Protein AF-0000000072653873 (afdb_homodimer)

Nearest PDB structures (foldseek):
  5oki-assembly2_C  TM=6.107E-01  e=1.042E-01  Saccharomyces cerevisiae S288C
  6s1c-assembly2_F  TM=5.503E-01  e=1.746E-01  Saccharomyces cerevisiae S288C
  5msm-assembly2_D  TM=5.086E-01  e=1.311E-01  Saccharomyces cerevisiae S288C
  6s1c-assembly1_B  TM=5.148E-01  e=2.196E-01  Saccharomyces cerevisiae S288C
  8twa-assembly1_B  TM=5.139E-01  e=2.609E-01  Saccharomyces cerevisiae

InterPro domains:
  IPR018607 Chromosome transmission fidelity protein 8 [PF09696] (29-113)

Sequence (234 aa):
MQIQLVKNENGITEWIMMELPGTLTINDQVNGQNFGKLLWEKKDDGKEYVKTIIGRQLLQGECVELEKPFIVINRASQRKEKPENASKGDKKSCDVVAIIRRKIYFSGRPKPIIDSFMQIQLVKNENGITEWIMMELPGTLTINDQVNGQNFGKLLWEKKDDGKEYVKTIIGRQLLQGECVELEKPFIVINRASQRKEKPENASKGDKKSCDVVAIIRRKIYFSGRPKPIIDSF

Radius of gyration: 20.24 Å; Cα contacts (8 Å, |Δi|>4): 551; chains: 2; bounding box: 44×75×55 Å

Organism: Meloidogyne incognita (NCBI:txid6306)

Foldseek 3Di:
DDAAEDADPVGAAEDEAEDDDPVDDQDPVCVPPHQWDKDWDQDPVRWIKIWIDGPQWIWIWTKDFDPDKDWDKDQVPQPQPPPPVVPDPRHGYIYRHYMYGMYTYTDDDIDGNDPPD/DDAAEDADPVGAAEDEAEDDDPVDDQDPVCVPPHQWDKDWDADPVRWIKIWIQGPQWIWIWTKDFDPDKDWDKDQVPQVQPPVPVVPDPRHGYIYRHYMYGMYTYTDDDIDGNDPPD

pLDDT: mean 79.32, std 16.66, range [34.88, 96.31]

Secondary structure (DSSP, 8-state):
-EEEEEE-TT--EEEEEEEPPTT----TTS-TTEEEEEEEEE-TTS-EEEEEEETTEEEEEEEEEEEEEEEEEEEEEEEE---SSTTS---EEEEEEEEEEEEEEE-S--EE-----/-EEEEEE-TT-PEEEEEEEPPTT----TTS-TTEEEEEEEEE-TTS-EEEEEEETTEEEEEEEEEEEEEEEEEETT-------SSTTS---EEEEEEEEEEEEEEE-S--EE-----

Solvent-accessible surface area (backbone atoms only — not comparable to full-atom values): 12571 Å² total; per-residue (Å²): 92,62,30,35,29,25,49,29,92,89,43,72,44,74,31,36,36,32,56,50,67,88,82,65,64,78,52,83,69,39,51,86,47,44,55,32,38,38,36,48,42,78,48,94,85,71,46,36,36,34,36,33,37,39,65,53,26,38,39,41,32,38,50,44,74,49,94,56,42,28,38,31,30,32,67,77,52,41,45,68,58,71,66,71,78,72,80,63,73,85,62,33,31,26,32,36,52,29,34,33,48,36,37,33,45,60,62,76,75,71,36,77,62,73,74,83,118,91,64,31,36,29,24,48,29,93,89,43,71,43,71,31,36,36,33,58,50,66,88,80,65,64,78,53,82,72,37,50,87,47,44,56,33,38,37,35,47,42,77,49,96,84,71,46,36,36,35,36,32,36,39,65,53,24,39,38,42,32,38,50,43,73,48,94,58,43,29,38,30,30,33,67,79,49,44,48,70,58,72,66,70,79,68,78,62,74,86,65,34,32,23,32,35,50,28,34,31,48,35,38,35,45,59,61,77,75,70,36,77,62,72,77,81,121

Structure (mmCIF, N/CA/C/O backbone):
data_AF-0000000072653873-model_v1
#
loop_
_entity.id
_entity.type
_entity.pdbx_description
1 polymer 'Uncharacterized protein'
#
loop_
_atom_site.group_PDB
_atom_site.id
_atom_site.type_symbol
_atom_site.label_atom_id
_atom_site.label_alt_id
_atom_site.label_comp_id
_atom_site.label_asym_id
_atom_site.label_entity_id
_atom_site.label_seq_id
_atom_site.pdbx_PDB_ins_code
_atom_site.Cartn_x
_atom_site.Cartn_y
_atom_site.Cartn_z
_atom_site.occupancy
_atom_site.B_iso_or_equiv
_atom_site.auth_seq_id
_atom_site.auth_comp_id
_atom_site.auth_asym_id
_atom_site.auth_atom_id
_atom_site.pdbx_PDB_model_num
ATOM 1 N N . MET A 1 1 ? 9.906 -15.547 -16.016 1 82.56 1 MET A N 1
ATOM 2 C CA . MET A 1 1 ? 10.383 -15.516 -14.641 1 82.56 1 MET A CA 1
ATOM 3 C C . MET A 1 1 ? 9.242 -15.805 -13.672 1 82.56 1 MET A C 1
ATOM 5 O O . MET A 1 1 ? 8.117 -15.328 -13.859 1 82.56 1 MET A O 1
ATOM 9 N N . GLN A 1 2 ? 9.555 -16.703 -12.812 1 84.56 2 GLN A N 1
ATOM 10 C CA . GLN A 1 2 ? 8.539 -17.078 -11.836 1 84.56 2 GLN A CA 1
ATOM 11 C C . GLN A 1 2 ? 8.914 -16.578 -10.438 1 84.56 2 GLN A C 1
ATOM 13 O O . GLN A 1 2 ? 10.078 -16.672 -10.031 1 84.56 2 GLN A O 1
ATOM 18 N N . ILE A 1 3 ? 7.879 -16.094 -9.703 1 85.75 3 ILE A N 1
ATOM 19 C CA . ILE A 1 3 ? 8.102 -15.531 -8.375 1 85.75 3 ILE A CA 1
ATOM 20 C C . ILE A 1 3 ? 7.012 -16 -7.422 1 85.75 3 ILE A C 1
ATOM 22 O O . ILE A 1 3 ? 5.828 -16.016 -7.777 1 85.75 3 ILE A O 1
ATOM 26 N N . GLN A 1 4 ? 7.547 -16.422 -6.309 1 87.19 4 GLN A N 1
ATOM 27 C CA . GLN A 1 4 ? 6.574 -16.781 -5.281 1 87.19 4 GLN A CA 1
ATOM 28 C C . GLN A 1 4 ? 6.098 -15.555 -4.512 1 87.19 4 GLN A C 1
ATOM 30 O O . GLN A 1 4 ? 6.902 -14.703 -4.137 1 87.19 4 GLN A O 1
ATOM 35 N N . LEU A 1 5 ? 4.816 -15.492 -4.398 1 86.69 5 LEU A N 1
ATOM 36 C CA . LEU A 1 5 ? 4.254 -14.453 -3.543 1 86.69 5 LEU A CA 1
ATOM 37 C C . LEU A 1 5 ? 4.102 -14.961 -2.111 1 86.69 5 LEU A C 1
ATOM 39 O O . LEU A 1 5 ? 3.416 -15.953 -1.868 1 86.69 5 LEU A O 1
ATOM 43 N N . VAL A 1 6 ? 4.762 -14.18 -1.241 1 83.75 6 VAL A N 1
ATOM 44 C CA . VAL A 1 6 ? 4.73 -14.609 0.152 1 83.75 6 VAL A CA 1
ATOM 45 C C . VAL A 1 6 ? 4.266 -13.461 1.04 1 83.75 6 VAL A C 1
ATOM 47 O O . VAL A 1 6 ? 4.562 -12.297 0.762 1 83.75 6 VAL A O 1
ATOM 50 N N . LYS A 1 7 ? 3.5 -13.859 1.991 1 80.94 7 LYS A N 1
ATOM 51 C CA . LYS A 1 7 ? 3.084 -12.852 2.963 1 80.94 7 LYS A CA 1
ATOM 52 C C . LYS A 1 7 ? 4.277 -12.328 3.758 1 80.94 7 LYS A C 1
ATOM 54 O O . LYS A 1 7 ? 5.156 -13.102 4.145 1 80.94 7 LYS A O 1
ATOM 59 N N . ASN A 1 8 ? 4.242 -11.039 4.027 1 76.88 8 ASN A N 1
ATOM 60 C CA . ASN A 1 8 ? 5.277 -10.484 4.891 1 76.88 8 ASN A CA 1
ATOM 61 C C . ASN A 1 8 ? 5.266 -11.125 6.273 1 76.88 8 ASN A C 1
ATOM 63 O O . ASN A 1 8 ? 4.199 -11.445 6.805 1 76.88 8 ASN A O 1
ATOM 67 N N . GLU A 1 9 ? 6.383 -11.352 6.781 1 72.81 9 GLU A N 1
ATOM 68 C CA . GLU A 1 9 ? 6.547 -12.008 8.078 1 72.81 9 GLU A CA 1
ATOM 69 C C . GLU A 1 9 ? 5.762 -11.281 9.164 1 72.81 9 GLU A C 1
ATOM 71 O O . GLU A 1 9 ? 5.289 -11.914 10.117 1 72.81 9 GLU A O 1
ATOM 76 N N . ASN A 1 10 ? 5.613 -10.016 9.039 1 73.88 10 ASN A N 1
ATOM 77 C CA . ASN A 1 10 ? 4.934 -9.211 10.047 1 73.88 10 ASN A CA 1
ATOM 78 C C . ASN A 1 10 ? 3.439 -9.094 9.758 1 73.88 10 ASN A C 1
ATOM 80 O O . ASN A 1 10 ? 2.715 -8.406 10.484 1 73.88 10 ASN A O 1
ATOM 84 N N . GLY A 1 11 ? 3.033 -9.867 8.812 1 75.88 11 GLY A N 1
ATOM 85 C CA . GLY A 1 11 ? 1.646 -9.75 8.398 1 75.88 11 GLY A CA 1
ATOM 86 C C . GLY A 1 11 ? 1.434 -8.695 7.32 1 75.88 11 GLY A C 1
ATOM 87 O O . GLY A 1 11 ? 2.396 -8.133 6.801 1 75.88 11 GLY A O 1
ATOM 88 N N . ILE A 1 12 ? 0.143 -8.586 6.93 1 74.69 12 ILE A N 1
ATOM 89 C CA . ILE A 1 12 ? -0.19 -7.617 5.898 1 74.69 12 ILE A CA 1
ATOM 90 C C . ILE A 1 12 ? -0.794 -6.367 6.539 1 74.69 12 ILE A C 1
ATOM 92 O O . ILE A 1 12 ? -1.77 -6.461 7.285 1 74.69 12 ILE A O 1
ATOM 96 N N . THR A 1 13 ? -0.052 -5.289 6.398 1 82.62 13 THR A N 1
ATOM 97 C CA . THR A 1 13 ? -0.508 -4.012 6.938 1 82.62 13 THR A CA 1
ATOM 98 C C . THR A 1 13 ? -1.334 -3.252 5.902 1 82.62 13 THR A C 1
ATOM 100 O O . THR A 1 13 ? -1.205 -3.492 4.699 1 82.62 13 THR A O 1
ATOM 103 N N . GLU A 1 14 ? -2.297 -2.555 6.445 1 87.75 14 GLU A N 1
ATOM 104 C CA . GLU A 1 14 ? -3.074 -1.689 5.562 1 87.75 14 GLU A CA 1
ATOM 105 C C . GLU A 1 14 ? -2.441 -0.305 5.449 1 87.75 14 GLU A C 1
ATOM 107 O O . GLU A 1 14 ? -2.148 0.333 6.465 1 87.75 14 GLU A O 1
ATOM 112 N N . TRP A 1 15 ? -2.178 0.084 4.277 1 91.75 15 TRP A N 1
ATOM 113 C CA . TRP A 1 15 ? -1.604 1.393 3.98 1 91.75 15 TRP A CA 1
ATOM 114 C C . TRP A 1 15 ? -2.533 2.205 3.086 1 91.75 15 TRP A C 1
ATOM 116 O O . TRP A 1 15 ? -3.562 1.702 2.629 1 91.75 15 TRP A O 1
ATOM 126 N N . ILE A 1 16 ? -2.209 3.475 3.006 1 94.81 16 ILE A N 1
ATOM 127 C CA . ILE A 1 16 ? -2.984 4.379 2.162 1 94.81 16 ILE A CA 1
ATOM 128 C C . ILE A 1 16 ? -2.115 4.883 1.01 1 94.81 16 ILE A C 1
ATOM 130 O O . ILE A 1 16 ? -0.939 5.199 1.203 1 94.81 16 ILE A O 1
ATOM 134 N N . MET A 1 17 ? -2.695 4.906 -0.172 1 96.31 17 MET A N 1
ATOM 135 C CA . MET A 1 17 ? -1.956 5.5 -1.283 1 96.31 17 MET A CA 1
ATOM 136 C C . MET A 1 17 ? -2.406 6.934 -1.534 1 96.31 17 MET A C 1
ATOM 138 O O . MET A 1 17 ? -3.57 7.273 -1.309 1 96.31 17 MET A O 1
ATOM 142 N N . MET A 1 18 ? -1.535 7.734 -2.01 1 94.44 18 MET A N 1
ATOM 143 C CA . MET A 1 18 ? -1.8 9.141 -2.32 1 94.44 18 MET A CA 1
ATOM 144 C C . MET A 1 18 ? -1.279 9.492 -3.709 1 94.44 18 MET A C 1
ATOM 146 O O . MET A 1 18 ? -0.097 9.305 -4 1 94.44 18 MET A O 1
ATOM 150 N N . GLU A 1 19 ? -2.158 10.008 -4.496 1 91.44 19 GLU A N 1
ATOM 151 C CA . GLU A 1 19 ? -1.783 10.453 -5.832 1 91.44 19 GLU A CA 1
ATOM 152 C C . GLU A 1 19 ? -0.988 11.75 -5.781 1 91.44 19 GLU A C 1
ATOM 154 O O . GLU A 1 19 ? -1.366 12.688 -5.07 1 91.44 19 GLU A O 1
ATOM 159 N N . LEU A 1 20 ? 0.085 11.797 -6.469 1 84.12 20 LEU A N 1
ATOM 160 C CA . LEU A 1 20 ? 0.867 13.023 -6.57 1 84.12 20 LEU A CA 1
ATOM 161 C C . LEU A 1 20 ? 0.615 13.719 -7.906 1 84.12 20 LEU A C 1
ATOM 163 O O . LEU A 1 20 ? 0.823 13.125 -8.969 1 84.12 20 LEU A O 1
ATOM 167 N N . PRO A 1 21 ? 0.183 14.906 -7.75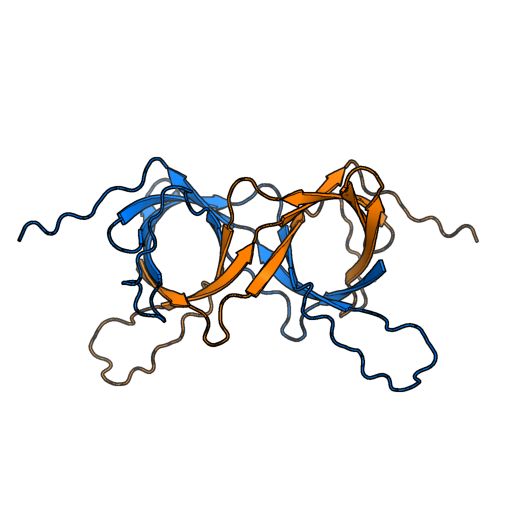4 1 82.56 21 PRO A N 1
ATOM 168 C CA . PRO A 1 21 ? -0.009 15.625 -9.023 1 82.56 21 PRO A CA 1
ATOM 169 C C . PRO A 1 21 ? 1.301 15.859 -9.766 1 82.56 21 PRO A C 1
ATOM 171 O O . PRO A 1 21 ? 2.359 15.977 -9.148 1 82.56 21 PRO A O 1
ATOM 174 N N . GLY A 1 22 ? 1.334 15.766 -11.07 1 75.44 22 GLY A N 1
ATOM 175 C CA . GLY A 1 22 ? 2.5 15.93 -11.922 1 75.44 22 GLY A CA 1
ATOM 176 C C . GLY A 1 22 ? 3.121 17.312 -11.836 1 75.44 22 GLY A C 1
ATOM 177 O O . GLY A 1 22 ? 4.277 17.5 -12.219 1 75.44 22 GLY A O 1
ATOM 178 N N . THR A 1 23 ? 2.441 18.297 -11.422 1 76.56 23 THR A N 1
ATOM 179 C CA . THR A 1 23 ? 2.949 19.672 -11.375 1 76.56 23 THR A CA 1
ATOM 180 C C . THR A 1 23 ? 3.566 19.969 -10.016 1 76.56 23 THR A C 1
ATOM 182 O O . THR A 1 23 ? 4.023 21.094 -9.773 1 76.56 23 THR A O 1
ATOM 185 N N . LEU A 1 24 ? 3.59 18.953 -9.156 1 74.12 24 LEU A N 1
ATOM 186 C CA . LEU A 1 24 ? 4.16 19.156 -7.828 1 74.12 24 LEU A CA 1
ATOM 187 C C . LEU A 1 24 ? 5.664 19.391 -7.91 1 74.12 24 LEU A C 1
ATOM 189 O O . LEU A 1 24 ? 6.383 18.609 -8.539 1 74.12 24 LEU A O 1
ATOM 193 N N . THR A 1 25 ? 6.102 20.609 -7.594 1 64.94 25 THR A N 1
ATOM 194 C CA . THR A 1 25 ? 7.523 20.938 -7.523 1 64.94 25 THR A CA 1
ATOM 195 C C . THR A 1 25 ? 8.086 20.594 -6.148 1 64.94 25 THR A C 1
ATOM 197 O O . THR A 1 25 ? 7.672 21.172 -5.141 1 64.94 25 THR A O 1
ATOM 200 N N . ILE A 1 26 ? 8.594 19.375 -6.027 1 63.44 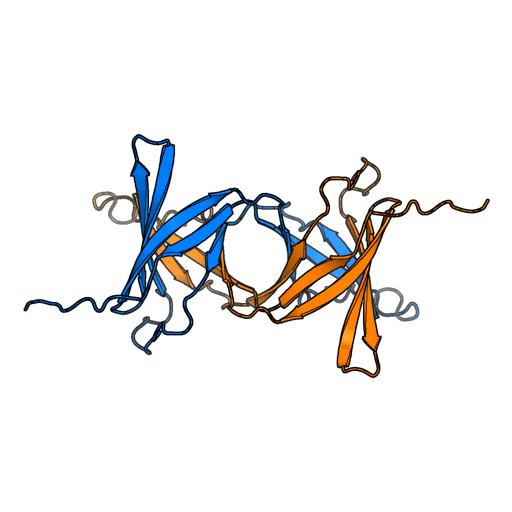26 ILE A N 1
ATOM 201 C CA . ILE A 1 26 ? 9.227 19.016 -4.766 1 63.44 26 ILE A CA 1
ATOM 202 C C . ILE A 1 26 ? 10.648 19.578 -4.73 1 63.44 26 ILE A C 1
ATOM 204 O O . ILE A 1 26 ? 11.492 19.188 -5.543 1 63.44 26 ILE A O 1
ATOM 208 N N . ASN A 1 27 ? 10.719 20.875 -4.484 1 56.56 27 ASN A N 1
ATOM 209 C CA . ASN A 1 27 ? 12.055 21.469 -4.398 1 56.56 27 ASN A CA 1
ATOM 210 C C . ASN A 1 27 ? 12.867 20.859 -3.264 1 56.56 27 ASN A C 1
ATOM 212 O O . ASN A 1 27 ? 12.32 20.188 -2.393 1 56.56 27 ASN A O 1
ATOM 216 N N . ASP A 1 28 ? 14.133 20.953 -3.449 1 52.53 28 ASP A N 1
ATOM 217 C CA . ASP A 1 28 ? 15.211 20.578 -2.529 1 52.53 28 ASP A CA 1
ATOM 218 C C . ASP A 1 28 ? 14.867 21 -1.1 1 52.53 28 ASP A C 1
ATOM 220 O O . ASP A 1 28 ? 15.586 20.656 -0.159 1 52.53 28 ASP A O 1
ATOM 224 N N . GLN A 1 29 ? 13.961 21.797 -1.002 1 51.56 29 GLN A N 1
ATOM 225 C CA . GLN A 1 29 ? 13.742 22.281 0.359 1 51.56 29 GLN A CA 1
ATOM 226 C C . GLN A 1 29 ? 13.141 21.188 1.238 1 51.56 29 GLN A C 1
ATOM 228 O O . GLN A 1 29 ? 13.023 21.359 2.453 1 51.56 29 GLN A O 1
ATOM 233 N N . VAL A 1 30 ? 12.422 20.281 0.643 1 53.44 30 VAL A N 1
ATOM 234 C CA . VAL A 1 30 ? 12.07 19.141 1.485 1 53.44 30 VAL A CA 1
ATOM 235 C C . VAL A 1 30 ? 13.312 18.625 2.211 1 53.44 30 VAL A C 1
ATOM 237 O O . VAL A 1 30 ? 14.305 18.266 1.576 1 53.44 30 VAL A O 1
ATOM 240 N N . ASN A 1 31 ? 13.57 19.328 3.283 1 52.25 31 ASN A N 1
ATOM 241 C CA . ASN A 1 31 ? 14.672 18.844 4.105 1 52.25 31 ASN A CA 1
ATOM 242 C C . ASN A 1 31 ? 14.648 17.328 4.25 1 52.25 31 ASN A C 1
ATOM 244 O O . ASN A 1 31 ? 13.625 16.75 4.641 1 52.25 31 ASN A O 1
ATOM 248 N N . GLY A 1 32 ? 15.336 16.766 3.648 1 56.59 32 GLY A N 1
ATOM 249 C CA . GLY A 1 32 ? 15.656 15.359 3.436 1 56.59 32 GLY A CA 1
ATOM 250 C C . GLY A 1 32 ? 14.586 14.414 3.957 1 56.59 32 GLY A C 1
ATOM 251 O O . GLY A 1 32 ? 14.281 13.406 3.322 1 56.59 32 GLY A O 1
ATOM 252 N N . GLN A 1 33 ? 14.141 14.609 5.32 1 66.19 33 GLN A N 1
ATOM 253 C CA . GLN A 1 33 ? 13.289 13.602 5.934 1 66.19 33 GLN A CA 1
ATOM 254 C C . GLN A 1 33 ? 11.82 14.023 5.902 1 66.19 33 GLN A C 1
ATOM 256 O O . GLN A 1 33 ? 10.922 13.18 5.887 1 66.19 33 GLN A O 1
ATOM 261 N N . ASN A 1 34 ? 11.648 15.383 5.797 1 76.69 34 ASN A N 1
ATOM 262 C CA . ASN A 1 34 ? 10.273 15.859 5.832 1 76.69 34 ASN A CA 1
ATOM 263 C C . ASN A 1 34 ? 9.75 16.156 4.43 1 76.69 34 ASN A C 1
ATOM 265 O O . ASN A 1 34 ? 10.312 16.984 3.717 1 76.69 34 ASN A O 1
ATOM 269 N N . PHE A 1 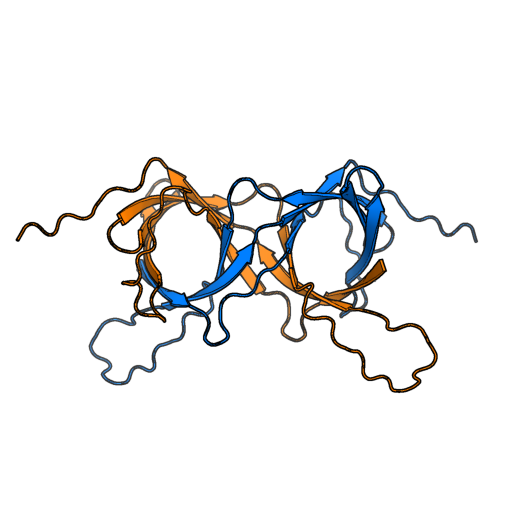35 ? 8.711 15.477 4.086 1 78.12 35 PHE A N 1
ATOM 270 C CA . PHE A 1 35 ? 8.109 15.531 2.758 1 78.12 35 PHE A CA 1
ATOM 271 C C . PHE A 1 35 ? 6.93 16.5 2.738 1 78.12 35 PHE A C 1
ATOM 273 O O . PHE A 1 35 ? 6.59 17.047 1.691 1 78.12 35 PHE A O 1
ATOM 280 N N . GLY A 1 36 ? 6.371 16.703 3.863 1 86.75 36 GLY A N 1
ATOM 281 C CA . GLY A 1 36 ? 5.172 17.516 3.91 1 86.75 36 GLY A CA 1
ATOM 282 C C . GLY A 1 36 ? 4.332 17.281 5.152 1 86.75 36 GLY A C 1
ATOM 283 O O . GLY A 1 36 ? 4.824 16.75 6.145 1 86.75 36 GLY A O 1
ATOM 284 N N . LYS A 1 37 ? 3.205 17.984 5.094 1 88.44 37 LYS A N 1
ATOM 285 C CA . LYS A 1 37 ? 2.223 17.828 6.164 1 88.44 37 LYS A CA 1
ATOM 286 C C . LYS A 1 37 ? 0.855 17.453 5.605 1 88.44 37 LYS A C 1
ATOM 288 O O . LYS A 1 37 ? 0.463 17.906 4.531 1 88.44 37 LYS A O 1
ATOM 293 N N . LEU A 1 38 ? 0.2 16.594 6.312 1 90.62 38 LEU A N 1
ATOM 294 C CA . LEU A 1 38 ? -1.154 16.172 5.977 1 90.62 38 LEU A CA 1
ATOM 295 C C . LEU A 1 38 ? -2.139 16.578 7.066 1 90.62 38 LEU A C 1
ATOM 297 O O . LEU A 1 38 ? -1.881 16.359 8.25 1 90.62 38 LEU A O 1
ATOM 301 N N . LEU A 1 39 ? -3.092 17.297 6.668 1 91.12 39 LEU A N 1
ATOM 302 C CA . LEU A 1 39 ? -4.215 17.594 7.551 1 91.12 39 LEU A CA 1
ATOM 303 C C . LEU A 1 39 ? -5.438 16.766 7.18 1 91.12 39 LEU A C 1
ATOM 305 O O . LEU A 1 39 ? -5.926 16.844 6.047 1 91.12 39 LEU A O 1
ATOM 309 N N . TRP A 1 40 ? -5.801 15.969 8.109 1 89.5 40 TRP A N 1
ATOM 310 C CA . TRP A 1 40 ? -6.945 15.086 7.922 1 89.5 40 TRP A CA 1
ATOM 311 C C . TRP A 1 40 ? -8.164 15.602 8.68 1 89.5 40 TRP A C 1
ATOM 313 O O . TRP A 1 40 ? -8.102 15.844 9.883 1 89.5 40 TRP A O 1
ATOM 323 N N . GLU A 1 41 ? -9.211 15.805 7.969 1 89.44 41 GLU A N 1
ATOM 324 C CA . GLU A 1 41 ? -10.438 16.328 8.57 1 89.44 41 GLU A CA 1
ATOM 325 C C . GLU A 1 41 ? -11.648 15.484 8.18 1 89.44 41 GLU A C 1
ATOM 327 O O . GLU A 1 41 ? -11.82 15.125 7.016 1 89.44 41 GLU A O 1
ATOM 332 N N . LYS A 1 42 ? -12.328 15.086 9.172 1 88.5 42 LYS A N 1
ATOM 333 C CA . LYS A 1 42 ? -13.617 14.43 8.938 1 88.5 42 LYS A CA 1
ATOM 334 C C . LYS A 1 42 ? -14.766 15.43 9.008 1 88.5 42 LYS A C 1
ATOM 336 O O . LYS A 1 42 ? -14.867 16.188 9.969 1 88.5 42 LYS A O 1
ATOM 341 N N . LYS A 1 43 ? -15.539 15.422 7.969 1 87.88 43 LYS A N 1
ATOM 342 C CA . LYS A 1 43 ? -16.672 16.344 7.934 1 87.88 43 LYS A CA 1
ATOM 343 C C . LYS A 1 43 ? -17.969 15.648 8.32 1 87.88 43 LYS A C 1
ATOM 345 O O . LYS A 1 43 ? -18 14.422 8.469 1 87.88 43 LYS A O 1
ATOM 350 N N . ASP A 1 44 ? -19.016 16.438 8.383 1 89.12 44 ASP A N 1
ATOM 351 C CA . ASP A 1 44 ? -20.328 15.961 8.852 1 89.12 44 ASP A CA 1
ATOM 352 C C . ASP A 1 44 ? -20.938 14.984 7.855 1 89.12 44 ASP A C 1
ATOM 354 O O . ASP A 1 44 ? -21.781 14.164 8.227 1 89.12 44 ASP A O 1
ATOM 358 N N . ASP A 1 45 ? -20.531 14.938 6.637 1 90.62 45 ASP A N 1
ATOM 359 C CA . ASP A 1 45 ? -21.094 14.07 5.605 1 90.62 45 ASP A CA 1
ATOM 360 C C . ASP A 1 45 ? -20.438 12.688 5.641 1 90.62 45 ASP A C 1
ATOM 362 O O . ASP A 1 45 ? -20.766 11.828 4.82 1 90.62 45 ASP A O 1
ATOM 366 N N . GLY A 1 46 ? -19.578 12.594 6.496 1 90.5 46 GLY A N 1
ATOM 367 C CA . GLY A 1 46 ? -18.938 11.297 6.664 1 90.5 46 GLY A CA 1
ATOM 368 C C . GLY A 1 46 ? -17.703 11.125 5.805 1 90.5 46 GLY A C 1
ATOM 369 O O . GLY A 1 46 ? -16.984 10.133 5.93 1 90.5 46 GLY A O 1
ATOM 370 N N . LYS A 1 47 ? -17.453 12.211 5.035 1 91.81 47 LYS A N 1
ATOM 371 C CA . LYS A 1 47 ? -16.297 12.125 4.152 1 91.81 47 LYS A CA 1
ATOM 372 C C . LYS A 1 47 ? -15.031 12.586 4.867 1 91.81 47 LYS A C 1
ATOM 374 O O . LYS A 1 47 ? -15.094 13.375 5.816 1 91.81 47 LYS A O 1
ATOM 379 N N . GLU A 1 48 ? -13.969 12.016 4.426 1 93.06 48 GLU A N 1
ATOM 380 C CA . GLU A 1 48 ? -12.664 12.398 4.949 1 93.06 48 GLU A CA 1
ATOM 381 C C . GLU A 1 48 ? -11.922 13.305 3.971 1 93.06 48 GLU A C 1
ATOM 383 O O . GLU A 1 48 ? -11.523 12.859 2.891 1 93.06 48 GLU A O 1
ATOM 388 N N . TYR A 1 49 ? -11.828 14.523 4.414 1 94.25 49 TYR A N 1
ATOM 389 C CA . TYR A 1 49 ? -11.109 15.508 3.607 1 94.25 49 TYR A CA 1
ATOM 390 C C . TYR A 1 49 ? -9.664 15.625 4.059 1 94.25 49 TYR A C 1
ATOM 392 O O . TYR A 1 49 ? -9.367 15.539 5.254 1 94.25 49 TYR A O 1
ATOM 400 N N . VAL A 1 50 ? -8.797 15.883 3.008 1 93.75 50 VAL A N 1
ATOM 401 C CA . VAL A 1 50 ? -7.367 15.938 3.287 1 93.75 50 VAL A CA 1
ATOM 402 C C . VAL A 1 50 ? -6.766 17.203 2.668 1 93.75 50 VAL A C 1
ATOM 404 O O . VAL A 1 50 ? -7.078 17.547 1.526 1 93.75 50 VAL A O 1
ATOM 407 N N . LYS A 1 51 ? -5.934 17.859 3.422 1 93.44 51 LYS A N 1
ATOM 408 C CA . LYS A 1 51 ? -5.07 18.938 2.938 1 93.44 51 LYS A CA 1
ATOM 409 C C . LYS A 1 51 ? -3.598 18.594 3.15 1 93.44 51 LYS A C 1
ATOM 411 O O . LYS A 1 51 ? -3.211 18.141 4.227 1 93.44 51 LYS A O 1
ATOM 416 N N . THR A 1 52 ? -2.936 18.766 2.125 1 91.88 52 THR A N 1
ATOM 417 C CA . THR A 1 52 ? -1.509 18.5 2.264 1 91.88 52 THR A CA 1
ATOM 418 C C . THR A 1 52 ? -0.681 19.672 1.768 1 91.88 52 THR A C 1
ATOM 420 O O . THR A 1 52 ? -1.023 20.297 0.763 1 91.88 52 THR A O 1
ATOM 423 N N . ILE A 1 53 ? 0.33 19.906 2.516 1 89.81 53 ILE A N 1
ATOM 424 C CA . ILE A 1 53 ? 1.323 20.891 2.09 1 89.81 53 ILE A CA 1
ATOM 425 C C . ILE A 1 53 ? 2.629 20.188 1.739 1 89.81 53 ILE A C 1
ATOM 427 O O . ILE A 1 53 ? 3.26 19.562 2.602 1 89.81 53 ILE A O 1
ATOM 431 N N . ILE A 1 54 ? 2.893 20.297 0.556 1 85.94 54 ILE A N 1
ATOM 432 C CA . ILE A 1 54 ? 4.156 19.75 0.076 1 85.94 54 ILE A CA 1
ATOM 433 C C . ILE A 1 54 ? 5.008 20.859 -0.525 1 85.94 54 ILE A C 1
ATOM 435 O O . ILE A 1 54 ? 4.602 21.516 -1.493 1 85.94 54 ILE A O 1
ATOM 439 N N . GLY A 1 55 ? 6.262 20.922 0.05 1 81.5 55 GLY A N 1
ATOM 440 C CA . GLY A 1 55 ? 6.984 22.141 -0.299 1 81.5 55 GLY A CA 1
ATOM 441 C C . GLY A 1 55 ? 6.238 23.406 0.074 1 81.5 55 GLY A C 1
ATOM 442 O O . GLY A 1 55 ? 5.898 23.609 1.24 1 81.5 55 GLY A O 1
ATOM 443 N N . ARG A 1 56 ? 5.93 24.156 -0.972 1 85.31 56 ARG A N 1
ATOM 444 C CA . ARG A 1 56 ? 5.176 25.391 -0.775 1 85.31 56 ARG A CA 1
ATOM 445 C C . ARG A 1 56 ? 3.84 25.344 -1.513 1 85.31 56 ARG A C 1
ATOM 447 O O . ARG A 1 56 ? 3.328 26.375 -1.955 1 85.31 56 ARG A O 1
ATOM 454 N N . GLN A 1 57 ? 3.438 24.203 -1.637 1 90.44 57 GLN A N 1
ATOM 455 C CA . GLN A 1 57 ? 2.191 24.016 -2.375 1 90.44 57 GLN A CA 1
ATOM 456 C C . GLN A 1 57 ? 1.134 23.344 -1.509 1 90.44 57 GLN A C 1
ATOM 458 O O . GLN A 1 57 ? 1.431 22.375 -0.798 1 90.44 57 GLN A O 1
ATOM 463 N N . LEU A 1 58 ? 0.046 23.891 -1.64 1 92.75 58 LEU A N 1
ATOM 464 C CA . LEU A 1 58 ? -1.113 23.359 -0.937 1 92.75 58 LEU A CA 1
ATOM 465 C C . LEU A 1 58 ? -1.988 22.531 -1.88 1 92.75 58 LEU A C 1
ATOM 467 O O . LEU A 1 58 ? -2.318 23 -2.979 1 92.75 58 LEU A O 1
ATOM 471 N N . LEU A 1 59 ? -2.25 21.328 -1.427 1 92.81 59 LEU A N 1
ATOM 472 C CA . LEU A 1 59 ? -3.182 20.469 -2.15 1 92.81 59 LEU A CA 1
ATOM 473 C C . LEU A 1 59 ? -4.352 20.062 -1.26 1 92.81 59 LEU A C 1
ATOM 475 O O . LEU A 1 59 ? -4.18 19.844 -0.058 1 92.81 59 LEU A O 1
ATOM 479 N N . GLN A 1 60 ? -5.527 20.047 -1.886 1 94.69 60 GLN A N 1
ATOM 480 C CA . GLN A 1 60 ? -6.727 19.625 -1.169 1 94.69 60 GLN A CA 1
ATOM 481 C C . GLN A 1 60 ? -7.457 18.516 -1.926 1 94.69 60 GLN A C 1
ATOM 483 O O . GLN A 1 60 ? -7.562 18.562 -3.154 1 94.69 60 GLN A O 1
ATOM 488 N N . GLY A 1 61 ? -7.969 17.594 -1.117 1 94.69 61 GLY A N 1
ATOM 489 C CA . GLY A 1 61 ? -8.695 16.5 -1.725 1 94.69 61 GLY A CA 1
ATOM 490 C C . GLY A 1 61 ? -9.445 15.648 -0.716 1 94.69 61 GLY A C 1
ATOM 491 O O . GLY A 1 61 ? -9.984 16.172 0.261 1 94.69 61 GLY A O 1
ATOM 492 N N . GLU A 1 62 ? -9.625 14.398 -1.111 1 95.5 62 GLU A N 1
ATOM 493 C CA . GLU A 1 62 ? -10.422 13.484 -0.295 1 95.5 62 GLU A CA 1
ATOM 494 C C . GLU A 1 62 ? -9.734 12.125 -0.176 1 95.5 62 GLU A C 1
ATOM 496 O O . GLU A 1 62 ? -8.969 11.727 -1.053 1 95.5 62 GLU A O 1
ATOM 501 N N . CYS A 1 63 ? -10 11.531 0.957 1 95.12 63 CYS A N 1
ATOM 502 C CA . CYS A 1 63 ? -9.656 10.125 1.153 1 95.12 63 CYS A CA 1
ATOM 503 C C . CYS A 1 63 ? -10.875 9.234 0.94 1 95.12 63 CYS A C 1
ATOM 505 O O . CYS A 1 63 ? -11.891 9.383 1.631 1 95.12 63 CYS A O 1
ATOM 507 N N . VAL A 1 64 ? -10.766 8.289 0.024 1 95.75 64 VAL A N 1
ATOM 508 C CA . VAL A 1 64 ? -11.922 7.461 -0.305 1 95.75 64 VAL A CA 1
ATOM 509 C C . VAL A 1 64 ? -11.531 5.988 -0.247 1 95.75 64 VAL A C 1
ATOM 511 O O . VAL A 1 64 ? -10.352 5.645 -0.369 1 95.75 64 VAL A O 1
ATOM 514 N N . GLU A 1 65 ? -12.57 5.141 -0.084 1 94.94 65 GLU A N 1
ATOM 515 C CA . GLU A 1 65 ? -12.383 3.693 -0.18 1 94.94 65 GLU A CA 1
ATOM 516 C C . GLU A 1 65 ? -12.367 3.234 -1.635 1 94.94 65 GLU A C 1
ATOM 518 O O . GLU A 1 65 ? -13.18 3.68 -2.443 1 94.94 65 GLU A O 1
ATOM 523 N N . LEU A 1 66 ? -11.422 2.412 -1.862 1 93.25 66 LEU A N 1
ATOM 524 C CA . LEU A 1 66 ? -11.352 1.858 -3.211 1 93.25 66 LEU A CA 1
ATOM 525 C C . LEU A 1 66 ? -12.445 0.816 -3.43 1 93.25 66 LEU A C 1
ATOM 527 O O . LEU A 1 66 ? -12.836 0.112 -2.494 1 93.25 66 LEU A O 1
ATOM 531 N N . GLU A 1 67 ? -12.844 0.751 -4.656 1 90.5 67 GLU A N 1
ATOM 532 C CA . GLU A 1 67 ? -13.812 -0.282 -5 1 90.5 67 GLU A CA 1
ATOM 533 C C . GLU A 1 67 ? -13.227 -1.678 -4.816 1 90.5 67 GLU A C 1
ATOM 535 O O . GLU A 1 67 ? -13.906 -2.584 -4.332 1 90.5 67 GLU A O 1
ATOM 540 N N . LYS A 1 68 ? -11.977 -1.759 -5.254 1 86.19 68 LYS A N 1
ATOM 541 C CA . LYS A 1 68 ? -11.203 -2.984 -5.082 1 86.19 68 LYS A CA 1
ATOM 542 C C . LYS A 1 68 ? -9.867 -2.699 -4.406 1 86.19 68 LYS A C 1
ATOM 544 O O . LYS A 1 68 ? -9.18 -1.742 -4.762 1 86.19 68 LYS A O 1
ATOM 549 N N . PRO A 1 69 ? -9.578 -3.596 -3.557 1 91.31 69 PRO A N 1
ATOM 550 C CA . PRO A 1 69 ? -8.273 -3.396 -2.918 1 91.31 69 PRO A CA 1
ATOM 551 C C . PRO A 1 69 ? -7.105 -3.781 -3.824 1 91.31 69 PRO A C 1
ATOM 553 O O . PRO A 1 69 ? -7.293 -4.5 -4.809 1 91.31 69 PRO A O 1
ATOM 556 N N . PHE A 1 70 ? -6.023 -3.209 -3.426 1 93.75 70 PHE A N 1
ATOM 557 C CA . PHE A 1 70 ? -4.77 -3.576 -4.07 1 93.75 70 PHE A CA 1
ATOM 558 C C . PHE A 1 70 ? -3.828 -4.25 -3.076 1 93.75 70 PHE A C 1
ATOM 560 O O . PHE A 1 70 ? -3.812 -3.902 -1.894 1 93.75 70 PHE A O 1
ATOM 567 N N . ILE A 1 71 ? -3.105 -5.16 -3.609 1 91.62 71 ILE A N 1
ATOM 568 C CA . ILE A 1 71 ? -1.951 -5.598 -2.832 1 91.62 71 ILE A CA 1
ATOM 569 C C . ILE A 1 71 ? -0.682 -4.957 -3.391 1 91.62 71 ILE A C 1
ATOM 571 O O . ILE A 1 71 ? -0.593 -4.684 -4.59 1 91.62 71 ILE A O 1
ATOM 575 N N . VAL A 1 72 ? 0.218 -4.719 -2.535 1 92.94 72 VAL A N 1
ATOM 576 C CA . VAL A 1 72 ? 1.503 -4.145 -2.918 1 92.94 72 VAL A CA 1
ATOM 577 C C . VAL A 1 72 ? 2.605 -5.188 -2.746 1 92.94 72 VAL A C 1
ATOM 579 O O . VAL A 1 72 ? 2.695 -5.84 -1.702 1 92.94 72 VAL A O 1
ATOM 582 N N . ILE A 1 73 ? 3.355 -5.289 -3.777 1 90 73 ILE A N 1
ATOM 583 C CA . ILE A 1 73 ? 4.441 -6.266 -3.723 1 90 73 ILE A CA 1
ATOM 584 C C . ILE A 1 73 ? 5.781 -5.551 -3.881 1 90 73 ILE A C 1
ATOM 586 O O . ILE A 1 73 ? 5.887 -4.566 -4.613 1 90 73 ILE A O 1
ATOM 590 N N . ASN A 1 74 ? 6.688 -5.965 -3.088 1 85.31 74 ASN A N 1
ATOM 591 C CA . ASN A 1 74 ? 8.07 -5.535 -3.232 1 85.31 74 ASN A CA 1
ATOM 592 C C . ASN A 1 74 ? 8.867 -6.488 -4.121 1 85.31 74 ASN A C 1
ATOM 594 O O . ASN A 1 74 ? 9.367 -7.512 -3.652 1 85.31 74 ASN A O 1
ATOM 598 N N . ARG A 1 75 ? 8.953 -6.109 -5.301 1 74.88 75 ARG A N 1
ATOM 599 C CA . ARG A 1 75 ? 9.609 -6.984 -6.266 1 74.88 75 ARG A CA 1
ATOM 600 C C . ARG A 1 75 ? 11.102 -7.09 -5.988 1 74.88 75 ARG A C 1
ATOM 602 O O . ARG A 1 75 ? 11.727 -8.109 -6.289 1 74.88 75 ARG A O 1
ATOM 609 N N . ALA A 1 76 ? 11.602 -6.082 -5.402 1 69.75 76 ALA A N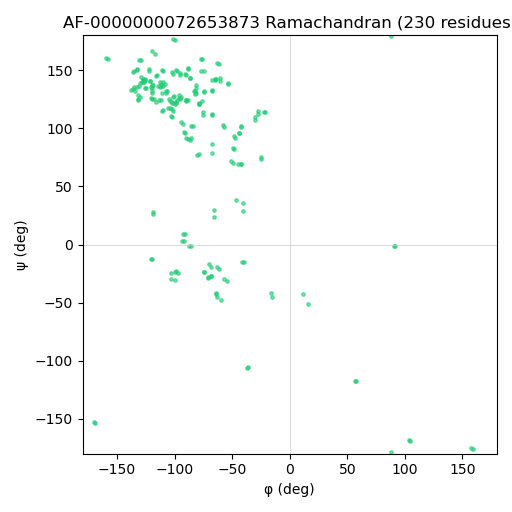 1
ATOM 610 C CA . ALA A 1 76 ? 13.039 -6.059 -5.129 1 69.75 76 ALA A CA 1
ATOM 611 C C . ALA A 1 76 ? 13.391 -6.992 -3.973 1 69.75 76 ALA A C 1
ATOM 613 O O . ALA A 1 76 ? 14.555 -7.344 -3.783 1 69.75 76 ALA A O 1
ATOM 614 N N . SER A 1 77 ? 12.359 -7.234 -3.133 1 63.38 77 SER A N 1
ATOM 615 C CA . SER A 1 77 ? 12.641 -8.102 -1.992 1 63.38 77 SER A CA 1
ATOM 616 C C . SER A 1 77 ? 12.961 -9.523 -2.445 1 63.38 77 SER A C 1
ATOM 618 O O . SER A 1 77 ? 13 -10.445 -1.631 1 63.38 77 SER A O 1
ATOM 620 N N . GLN A 1 78 ? 13.367 -9.711 -3.564 1 57.53 78 GLN A N 1
ATOM 621 C CA . GLN A 1 78 ? 13.75 -11.047 -3.992 1 57.53 78 GLN A CA 1
ATOM 622 C C . GLN A 1 78 ? 14.68 -11.703 -2.979 1 57.53 78 GLN A C 1
ATOM 624 O O . GLN A 1 78 ? 15.789 -11.219 -2.738 1 57.53 78 GLN A O 1
ATOM 629 N N . ARG A 1 79 ? 13.984 -12.008 -1.85 1 52.34 79 ARG A N 1
ATOM 630 C CA . ARG A 1 79 ? 14.781 -12.789 -0.911 1 52.34 79 ARG A CA 1
ATOM 631 C C . ARG A 1 79 ? 15.555 -13.891 -1.632 1 52.34 79 ARG A C 1
ATOM 633 O O . ARG A 1 79 ? 14.969 -14.672 -2.387 1 52.34 79 ARG A O 1
ATOM 640 N N . LYS A 1 80 ? 16.734 -13.531 -1.906 1 47.91 80 LYS A N 1
ATOM 641 C CA . LYS A 1 80 ? 17.594 -14.648 -2.287 1 47.91 80 LYS A CA 1
ATOM 642 C C . LYS A 1 80 ? 17.359 -15.859 -1.39 1 47.91 80 LYS A C 1
ATOM 644 O O . LYS A 1 80 ? 17.562 -15.789 -0.177 1 47.91 80 LYS A O 1
ATOM 649 N N . GLU A 1 81 ? 16.266 -16.531 -1.447 1 46.31 81 GLU A N 1
ATOM 650 C CA . GLU A 1 81 ? 16.375 -17.781 -0.692 1 46.31 81 GLU A CA 1
ATOM 651 C C . GLU A 1 81 ? 17.812 -18.297 -0.691 1 46.31 81 GLU A C 1
ATOM 653 O O . GLU A 1 81 ? 18.516 -18.203 -1.703 1 46.31 81 GLU A O 1
ATOM 658 N N . LYS A 1 82 ? 18.422 -18.172 0.41 1 44.44 82 LYS A N 1
ATOM 659 C CA . LYS A 1 82 ? 19.719 -18.812 0.594 1 44.44 82 LYS A CA 1
ATOM 660 C C . LYS A 1 82 ? 19.844 -20.047 -0.292 1 44.44 82 LYS A C 1
ATOM 662 O O . LYS A 1 82 ? 18.938 -20.891 -0.32 1 44.44 82 LYS A O 1
ATOM 667 N N . PRO A 1 83 ? 20.766 -19.922 -1.28 1 40.62 83 PRO A N 1
ATOM 668 C CA . PRO A 1 83 ? 21.125 -21.188 -1.944 1 40.62 83 PRO A CA 1
ATOM 669 C C . PRO A 1 83 ? 21.25 -22.344 -0.969 1 40.62 83 PRO A C 1
ATOM 671 O O . PRO A 1 83 ? 22.281 -22.5 -0.313 1 40.62 83 PRO A O 1
ATOM 674 N N . GLU A 1 84 ? 20.578 -22.609 0.105 1 41.56 84 GLU A N 1
ATOM 675 C CA . GLU A 1 84 ? 21.125 -23.891 0.527 1 41.56 84 GLU A CA 1
ATOM 676 C C . GLU A 1 84 ? 21.453 -24.766 -0.675 1 41.56 84 GLU A C 1
ATOM 678 O O . GLU A 1 84 ? 22.578 -25.281 -0.781 1 41.56 84 GLU A O 1
ATOM 683 N N . ASN A 1 85 ? 20.672 -25.906 -1.099 1 39.47 85 ASN A N 1
ATOM 684 C CA . ASN A 1 85 ? 21.062 -26.766 -2.209 1 39.47 85 ASN A CA 1
ATOM 685 C C . ASN A 1 85 ? 20.984 -26.031 -3.543 1 39.47 85 ASN A C 1
ATOM 687 O O . ASN A 1 85 ? 19.922 -25.562 -3.949 1 39.47 85 ASN A O 1
ATOM 691 N N . ALA A 1 86 ? 22.031 -25.312 -3.973 1 40.78 86 ALA A N 1
ATOM 692 C CA . ALA A 1 86 ? 22.516 -24.625 -5.168 1 40.78 86 ALA A CA 1
ATOM 693 C C . ALA A 1 86 ? 21.734 -25.062 -6.402 1 40.78 86 ALA A C 1
ATOM 695 O O . ALA A 1 86 ? 21.875 -24.469 -7.477 1 40.78 86 ALA A O 1
ATOM 696 N N . SER A 1 87 ? 21.516 -26.344 -6.57 1 43.66 87 SER A N 1
ATOM 697 C CA . SER A 1 87 ? 21.156 -26.891 -7.875 1 43.66 87 SER A CA 1
ATOM 698 C C . SER A 1 87 ? 19.812 -26.328 -8.359 1 43.66 87 SER A C 1
ATOM 700 O O . SER A 1 87 ? 19.469 -26.484 -9.531 1 43.66 87 SER A O 1
ATOM 702 N N . LYS A 1 88 ? 18.75 -26.281 -7.398 1 47.91 88 LYS A N 1
ATOM 703 C CA . LYS A 1 88 ? 17.453 -25.984 -7.984 1 47.91 88 LYS A CA 1
ATOM 704 C C . LYS A 1 88 ? 17.297 -24.484 -8.266 1 47.91 88 LYS A C 1
ATOM 706 O O . LYS A 1 88 ? 17.734 -23.656 -7.473 1 47.91 88 LYS A O 1
ATOM 711 N N . GLY A 1 89 ? 17.062 -23.969 -9.352 1 49.97 89 GLY A N 1
ATOM 712 C CA . GLY A 1 89 ? 16.812 -22.672 -9.938 1 49.97 89 GLY A CA 1
ATOM 713 C C . GLY A 1 89 ? 16.297 -21.656 -8.93 1 49.97 89 GLY A C 1
ATOM 714 O O . GLY A 1 89 ? 15.734 -22.031 -7.898 1 49.97 89 GLY A O 1
ATOM 715 N N . ASP A 1 90 ? 17.078 -20.594 -8.641 1 53.09 90 ASP A N 1
ATOM 716 C CA . ASP A 1 90 ? 16.891 -19.406 -7.816 1 53.09 90 ASP A CA 1
ATOM 717 C C . ASP A 1 90 ? 15.414 -19.062 -7.668 1 53.09 90 ASP A C 1
ATOM 719 O O . ASP A 1 90 ? 14.773 -18.625 -8.625 1 53.09 90 ASP A O 1
ATOM 723 N N . LYS A 1 91 ? 14.75 -19.844 -6.852 1 65.31 91 LYS A N 1
ATOM 724 C CA . LYS A 1 91 ? 13.344 -19.516 -6.617 1 65.31 91 LYS A CA 1
ATOM 725 C C . LYS A 1 91 ? 13.195 -18.094 -6.082 1 65.31 91 LYS A C 1
ATOM 727 O O . LYS A 1 91 ? 13.758 -17.75 -5.039 1 65.31 91 LYS A O 1
ATOM 732 N N . LYS A 1 92 ? 12.836 -17.094 -6.793 1 78.19 92 LYS A N 1
ATOM 733 C CA . LYS A 1 92 ? 12.602 -15.695 -6.426 1 78.19 92 LYS A CA 1
ATOM 734 C C . LYS A 1 92 ? 11.242 -15.523 -5.762 1 78.19 92 LYS A C 1
ATOM 736 O O . LYS A 1 92 ? 10.266 -16.172 -6.148 1 78.19 92 LYS A O 1
ATOM 741 N N . SER A 1 93 ? 11.281 -15.039 -4.555 1 82.62 93 SER A N 1
ATOM 742 C CA . SER A 1 93 ? 10.039 -14.703 -3.875 1 82.62 93 SER A CA 1
ATOM 743 C C . SER A 1 93 ? 9.875 -13.195 -3.721 1 82.62 93 SER A C 1
ATOM 745 O O . SER A 1 93 ? 10.867 -12.453 -3.727 1 82.62 93 SER A O 1
ATOM 747 N N . CYS A 1 94 ? 8.656 -12.766 -3.717 1 84.75 94 CYS A N 1
ATOM 748 C CA . CYS A 1 94 ? 8.297 -11.383 -3.459 1 84.75 94 CYS A CA 1
ATOM 749 C C . CYS A 1 94 ? 7.297 -11.281 -2.309 1 84.75 94 CYS A C 1
ATOM 751 O O . CYS A 1 94 ? 6.32 -12.031 -2.262 1 84.75 94 CYS A O 1
ATOM 753 N N . ASP A 1 95 ? 7.57 -10.406 -1.494 1 84.19 95 ASP A N 1
ATOM 754 C CA . ASP A 1 95 ? 6.672 -10.203 -0.36 1 84.19 95 ASP A CA 1
ATOM 755 C C . ASP A 1 95 ? 5.469 -9.352 -0.759 1 84.19 95 ASP A C 1
ATOM 757 O O . ASP A 1 95 ? 5.617 -8.32 -1.424 1 84.19 95 ASP A O 1
ATOM 761 N N . VAL A 1 96 ? 4.324 -9.891 -0.395 1 87.44 96 VAL A N 1
ATOM 762 C CA . VAL A 1 96 ? 3.158 -9.023 -0.296 1 87.44 96 VAL A CA 1
ATOM 763 C C . VAL A 1 96 ? 3.256 -8.172 0.969 1 87.44 96 VAL A C 1
ATOM 765 O O . VAL A 1 96 ? 3.096 -8.68 2.08 1 87.44 96 VAL A O 1
ATOM 768 N N . VAL A 1 97 ? 3.439 -6.93 0.845 1 85.94 97 VAL A N 1
ATOM 769 C CA . VAL A 1 97 ? 3.895 -6.125 1.974 1 85.94 97 VAL A CA 1
ATOM 770 C C . VAL A 1 97 ? 2.707 -5.402 2.607 1 85.94 97 VAL A C 1
ATOM 772 O O . VAL A 1 97 ? 2.719 -5.109 3.805 1 85.94 97 VAL A O 1
ATOM 775 N N . ALA A 1 98 ? 1.695 -5.07 1.771 1 89.31 98 ALA A N 1
ATOM 776 C CA . ALA A 1 98 ? 0.565 -4.312 2.301 1 89.31 98 ALA A CA 1
ATOM 777 C C . ALA A 1 98 ? -0.661 -4.457 1.404 1 89.31 98 ALA A C 1
ATOM 779 O O . ALA A 1 98 ? -0.557 -4.938 0.273 1 89.31 98 ALA A O 1
ATOM 780 N N . ILE A 1 99 ? -1.718 -4.168 1.979 1 90.5 99 ILE A N 1
ATOM 781 C CA . ILE A 1 99 ? -2.963 -4.016 1.234 1 90.5 99 ILE A CA 1
ATOM 782 C C . ILE A 1 99 ? -3.402 -2.553 1.261 1 90.5 99 ILE A C 1
ATOM 784 O O . ILE A 1 99 ? -3.279 -1.879 2.287 1 90.5 99 ILE A O 1
ATOM 788 N N . ILE A 1 100 ? -3.842 -2.127 0.162 1 94.5 100 ILE A N 1
ATOM 789 C CA . ILE A 1 100 ? -4.344 -0.761 0.053 1 94.5 100 ILE A CA 1
ATOM 790 C C . ILE A 1 100 ? -5.855 -0.785 -0.171 1 94.5 100 ILE A C 1
ATOM 792 O O . ILE A 1 100 ? -6.332 -1.352 -1.156 1 94.5 100 ILE A O 1
ATOM 796 N N . ARG A 1 101 ? -6.539 -0.079 0.74 1 94.38 101 ARG A N 1
ATOM 797 C CA . ARG A 1 101 ? -7.992 -0.038 0.621 1 94.38 101 ARG A CA 1
ATOM 798 C C . ARG A 1 101 ? -8.492 1.394 0.441 1 94.38 101 ARG A C 1
ATOM 800 O O . ARG A 1 101 ? -9.648 1.615 0.078 1 94.38 101 ARG A O 1
ATOM 807 N N . ARG A 1 102 ? -7.605 2.355 0.677 1 95.5 102 ARG A N 1
ATOM 808 C CA . ARG A 1 102 ? -8.008 3.758 0.599 1 95.5 102 ARG A CA 1
ATOM 809 C C . ARG A 1 102 ? -7.008 4.566 -0.225 1 95.5 102 ARG A C 1
ATOM 811 O O . ARG A 1 102 ? -5.812 4.254 -0.244 1 95.5 102 ARG A O 1
ATOM 818 N N . LYS A 1 103 ? -7.5 5.531 -0.814 1 95.94 103 LYS A N 1
ATOM 819 C CA . LYS A 1 103 ? -6.723 6.41 -1.682 1 95.94 103 LYS A CA 1
ATOM 820 C C . LYS A 1 103 ? -7.043 7.875 -1.407 1 95.94 103 LYS A C 1
ATOM 822 O O . LYS A 1 103 ? -8.211 8.242 -1.256 1 95.94 103 LYS A O 1
ATOM 827 N N . ILE A 1 104 ? -5.996 8.641 -1.335 1 95.62 104 ILE A N 1
ATOM 828 C CA . ILE A 1 104 ? -6.148 10.086 -1.288 1 95.62 104 ILE A CA 1
ATOM 829 C C . ILE A 1 104 ? -5.992 10.672 -2.691 1 95.62 104 ILE A C 1
ATOM 831 O O . ILE A 1 104 ? -4.992 10.406 -3.371 1 95.62 104 ILE A O 1
ATOM 835 N N . TYR A 1 105 ? -6.887 11.375 -3.088 1 94.75 105 TYR A N 1
ATOM 836 C CA . TYR A 1 105 ? -6.766 12.094 -4.348 1 94.75 105 TYR A CA 1
ATOM 837 C C . TYR A 1 105 ? -6.945 13.594 -4.137 1 94.75 105 TYR A C 1
ATOM 839 O O . TYR A 1 105 ? -7.641 14.016 -3.209 1 94.75 105 TYR A O 1
ATOM 847 N N . PHE A 1 106 ? -6.375 14.383 -4.906 1 92.44 106 PHE A N 1
ATOM 848 C CA . PHE A 1 106 ? -6.438 15.828 -4.797 1 92.44 106 PHE A CA 1
ATOM 849 C C . PHE A 1 106 ? -7.211 16.438 -5.961 1 92.44 106 PHE A C 1
ATOM 851 O O . PHE A 1 106 ? -7.066 15.984 -7.105 1 92.44 106 PHE A O 1
ATOM 858 N N . SER A 1 107 ? -7.965 17.312 -5.469 1 86.38 107 SER A N 1
ATOM 859 C CA . SER A 1 107 ? -8.836 17.969 -6.438 1 86.38 107 SER A CA 1
ATOM 860 C C . SER A 1 107 ? -8.195 19.25 -6.977 1 86.38 107 SER A C 1
ATOM 862 O O . SER A 1 107 ? -7.719 20.094 -6.207 1 86.38 107 SER A O 1
ATOM 864 N N . GLY A 1 108 ? -7.676 19.25 -8.148 1 83.31 108 GLY A N 1
ATOM 865 C CA . GLY A 1 108 ? -7.242 20.484 -8.773 1 83.31 108 GLY A CA 1
ATOM 866 C C . GLY A 1 108 ? -5.734 20.672 -8.758 1 83.31 108 GLY A C 1
ATOM 867 O O . GLY A 1 108 ? -4.996 19.75 -8.406 1 83.31 108 GLY A O 1
ATOM 868 N N . ARG A 1 109 ? -5.258 21.906 -9.094 1 87.38 109 ARG A N 1
ATOM 869 C CA . ARG A 1 109 ? -3.84 22.234 -9.195 1 87.38 109 ARG A CA 1
ATOM 870 C C . ARG A 1 109 ? -3.273 22.641 -7.84 1 87.38 109 ARG A C 1
ATOM 872 O O . ARG A 1 109 ? -3.988 23.203 -7.004 1 87.38 109 ARG A O 1
ATOM 879 N N . PRO A 1 110 ? -2.059 22.25 -7.594 1 88.75 110 PRO A N 1
ATOM 880 C CA . PRO A 1 110 ? -1.397 22.766 -6.383 1 88.75 110 PRO A CA 1
ATOM 881 C C . PRO A 1 110 ? -1.41 24.281 -6.293 1 88.75 110 PRO A C 1
ATOM 883 O O . PRO A 1 110 ? -1.23 24.969 -7.305 1 88.75 110 PRO A O 1
ATOM 886 N N . LYS A 1 111 ? -1.646 24.797 -5.129 1 91.44 111 LYS A N 1
ATOM 887 C CA . LYS A 1 111 ? -1.65 26.234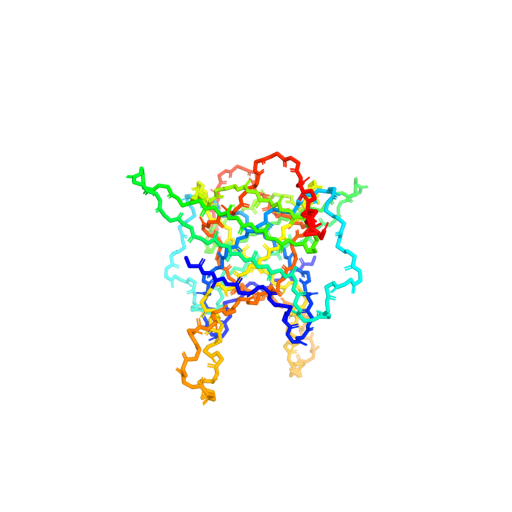 -4.887 1 91.44 111 LYS A CA 1
ATOM 888 C C . LYS A 1 111 ? -0.416 26.672 -4.098 1 91.44 111 LYS A C 1
ATOM 890 O O . LYS A 1 111 ? -0.097 26.078 -3.064 1 91.44 111 LYS A O 1
ATOM 895 N N . PRO A 1 112 ? 0.229 27.75 -4.625 1 88.94 112 PRO A N 1
ATOM 896 C CA . PRO A 1 112 ? 1.385 28.25 -3.869 1 88.94 112 PRO A CA 1
ATOM 897 C C . PRO A 1 112 ? 0.995 28.859 -2.523 1 88.94 112 PRO A C 1
ATOM 899 O O . PRO A 1 112 ? -0.059 29.484 -2.41 1 88.94 112 PRO A O 1
ATOM 902 N N . ILE A 1 113 ? 1.782 28.406 -1.543 1 86.38 113 ILE A N 1
ATOM 903 C CA . ILE A 1 113 ? 1.616 29.047 -0.247 1 86.38 113 ILE A CA 1
ATOM 904 C C . ILE A 1 113 ? 2.475 30.312 -0.189 1 86.38 113 ILE A C 1
ATOM 906 O O . ILE A 1 113 ? 3.699 30.25 -0.312 1 86.38 113 ILE A O 1
ATOM 910 N N . ILE A 1 114 ? 1.992 31.578 -0.336 1 78.62 114 ILE A N 1
ATOM 911 C CA . ILE A 1 114 ? 2.684 32.844 -0.322 1 78.62 114 ILE A CA 1
ATOM 912 C C . ILE A 1 114 ? 2.74 33.406 1.105 1 78.62 114 ILE A C 1
ATOM 914 O O . ILE A 1 114 ? 1.737 33.375 1.822 1 78.62 114 ILE A O 1
ATOM 918 N N . ASP A 1 115 ? 3.789 33.094 1.812 1 64.81 115 ASP A N 1
ATOM 919 C CA . ASP A 1 115 ? 3.918 33.75 3.104 1 64.81 115 ASP A CA 1
ATOM 920 C C . ASP A 1 115 ? 3.697 35.25 2.967 1 64.81 115 ASP A C 1
ATOM 922 O O . ASP A 1 115 ? 4.148 35.875 1.996 1 64.81 115 ASP A O 1
ATOM 926 N N . SER A 1 116 ? 2.463 35.719 3.166 1 46.5 116 SER A N 1
ATOM 927 C CA . SER A 1 116 ? 2.34 37.156 3.32 1 46.5 116 SER A CA 1
ATOM 928 C C . SER A 1 116 ? 3.389 37.719 4.285 1 46.5 116 SER A C 1
ATOM 930 O O . SER A 1 116 ? 3.174 37.719 5.496 1 46.5 116 SER A O 1
ATOM 932 N N . PHE A 1 117 ? 4.543 37.375 4.402 1 37.16 117 PHE A N 1
ATOM 933 C CA . PHE A 1 117 ? 5.238 38.406 5.195 1 37.16 117 PHE A CA 1
ATOM 934 C C . PHE A 1 117 ? 5.496 39.656 4.375 1 37.16 117 PHE A C 1
ATOM 936 O O . PHE A 1 117 ? 5.637 39.594 3.15 1 37.16 117 PHE A O 1
ATOM 943 N N . MET B 1 1 ? -6.715 16.656 12.461 1 82.56 1 MET B N 1
ATOM 944 C CA . MET B 1 1 ? -5.48 15.961 12.828 1 82.56 1 MET B CA 1
ATOM 945 C C . MET B 1 1 ? -4.375 16.25 11.82 1 82.56 1 MET B C 1
ATOM 947 O O . MET B 1 1 ? -4.625 16.297 10.617 1 82.56 1 MET B O 1
ATOM 951 N N . GLN B 1 2 ? -3.266 16.656 12.383 1 84.5 2 GLN B N 1
ATOM 952 C CA . GLN B 1 2 ? -2.139 16.969 11.508 1 84.5 2 GLN B CA 1
ATOM 953 C C . GLN B 1 2 ? -1.047 15.906 11.625 1 84.5 2 GLN B C 1
ATOM 955 O O . GLN B 1 2 ? -0.732 15.445 12.719 1 84.5 2 GLN B O 1
ATOM 960 N N . ILE B 1 3 ? -0.477 15.531 10.461 1 85.56 3 ILE B N 1
ATOM 961 C CA . ILE B 1 3 ? 0.536 14.484 10.406 1 85.56 3 ILE B CA 1
ATOM 962 C C . ILE B 1 3 ? 1.692 14.93 9.516 1 85.56 3 ILE B C 1
ATOM 964 O O . ILE B 1 3 ? 1.473 15.469 8.43 1 85.56 3 ILE B O 1
ATOM 968 N N . GLN B 1 4 ? 2.844 14.727 10.094 1 87.12 4 GLN B N 1
ATOM 969 C CA . GLN B 1 4 ? 4.016 15.008 9.273 1 87.12 4 GLN B CA 1
ATOM 970 C C . GLN B 1 4 ? 4.336 13.828 8.352 1 87.12 4 GLN B C 1
ATOM 972 O O . GLN B 1 4 ? 4.312 12.672 8.789 1 87.12 4 GLN B O 1
ATOM 977 N N . LEU B 1 5 ? 4.539 14.164 7.145 1 86.81 5 LEU B N 1
ATOM 978 C CA . LEU B 1 5 ? 5.016 13.148 6.207 1 86.81 5 LEU B CA 1
ATOM 979 C C . LEU B 1 5 ? 6.539 13.117 6.176 1 86.81 5 LEU B C 1
ATOM 981 O O . LEU B 1 5 ? 7.18 14.125 5.879 1 86.81 5 LEU B O 1
ATOM 985 N N . VAL B 1 6 ? 7 11.922 6.445 1 84.06 6 VAL B N 1
ATOM 986 C CA . VAL B 1 6 ? 8.453 11.805 6.504 1 84.06 6 VAL B CA 1
ATOM 987 C C . VAL B 1 6 ? 8.914 10.648 5.621 1 84.06 6 VAL B C 1
ATOM 989 O O . VAL B 1 6 ? 8.219 9.641 5.492 1 84.06 6 VAL B O 1
ATOM 992 N N . LYS B 1 7 ? 10.023 10.875 5.047 1 81.38 7 LYS B N 1
ATOM 993 C CA . LYS B 1 7 ? 10.617 9.797 4.262 1 81.38 7 LYS B CA 1
ATOM 994 C C . LYS B 1 7 ? 11.055 8.641 5.156 1 81.38 7 LYS B C 1
ATOM 996 O O . LYS B 1 7 ? 11.602 8.859 6.238 1 81.38 7 LYS B O 1
ATOM 1001 N N . ASN B 1 8 ? 10.844 7.488 4.637 1 77.88 8 ASN B N 1
ATOM 1002 C CA . ASN B 1 8 ? 11.336 6.328 5.367 1 77.88 8 ASN B CA 1
ATOM 1003 C C . ASN B 1 8 ? 12.852 6.375 5.531 1 77.88 8 ASN B C 1
ATOM 1005 O O . ASN B 1 8 ? 13.57 6.82 4.629 1 77.88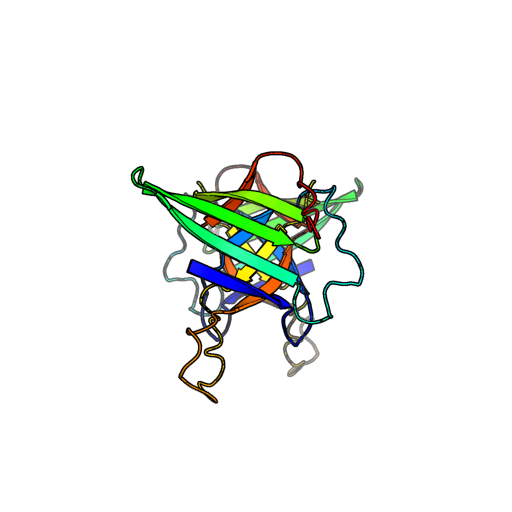 8 ASN B O 1
ATOM 1009 N N . GLU B 1 9 ? 13.312 5.941 6.645 1 73.5 9 GLU B N 1
ATOM 1010 C CA . GLU B 1 9 ? 14.727 5.969 6.977 1 73.5 9 GLU B CA 1
ATOM 1011 C C . GLU B 1 9 ? 15.555 5.215 5.938 1 73.5 9 GLU B C 1
ATOM 1013 O O . GLU B 1 9 ? 16.703 5.574 5.672 1 73.5 9 GLU B O 1
ATOM 1018 N N . ASN B 1 10 ? 14.984 4.258 5.348 1 74.56 10 ASN B N 1
ATOM 1019 C CA . ASN B 1 10 ? 15.688 3.422 4.387 1 74.56 10 ASN B CA 1
ATOM 1020 C C . ASN B 1 10 ? 15.516 3.939 2.961 1 74.56 10 ASN B C 1
ATOM 1022 O O . ASN B 1 10 ? 15.992 3.318 2.008 1 74.56 10 ASN B O 1
ATOM 1026 N N . GLY B 1 11 ? 14.945 5.117 2.875 1 76.44 11 GLY B N 1
ATOM 1027 C CA . GLY B 1 11 ? 14.648 5.645 1.554 1 76.44 11 GLY B CA 1
ATOM 1028 C C . GLY B 1 11 ? 13.289 5.207 1.034 1 76.44 11 GLY B C 1
ATOM 1029 O O . GLY B 1 11 ? 12.5 4.609 1.768 1 76.44 11 GLY B O 1
ATOM 1030 N N . ILE B 1 12 ? 13.016 5.656 -0.174 1 75.5 12 ILE B N 1
ATOM 1031 C CA . ILE B 1 12 ? 11.734 5.316 -0.786 1 75.5 12 ILE B CA 1
ATOM 1032 C C . ILE B 1 12 ? 11.93 4.207 -1.818 1 75.5 12 ILE B C 1
ATOM 1034 O O . ILE B 1 12 ? 12.758 4.34 -2.729 1 75.5 12 ILE B O 1
ATOM 1038 N N . THR B 1 13 ? 11.32 3.109 -1.526 1 83.38 13 THR B N 1
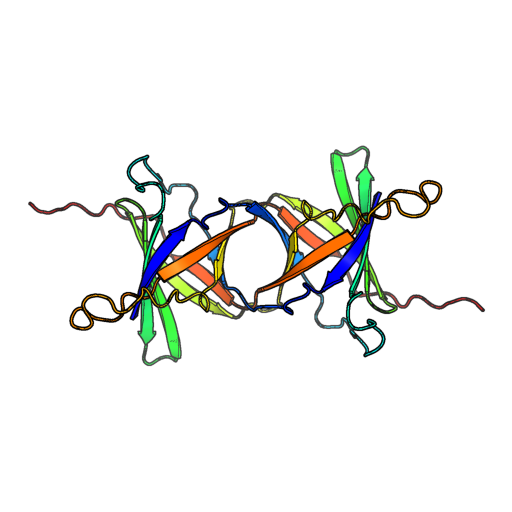ATOM 1039 C CA . THR B 1 13 ? 11.398 1.967 -2.432 1 83.38 13 THR B CA 1
ATOM 1040 C C . THR B 1 13 ? 10.25 1.988 -3.43 1 83.38 13 THR B C 1
ATOM 1042 O O . THR B 1 13 ? 9.203 2.582 -3.164 1 83.38 13 THR B O 1
ATOM 1045 N N . GLU B 1 14 ? 10.594 1.488 -4.602 1 88.31 14 GLU B N 1
ATOM 1046 C CA . GLU B 1 14 ? 9.531 1.352 -5.602 1 88.31 14 GLU B CA 1
ATOM 1047 C C . GLU B 1 14 ? 8.859 -0.012 -5.504 1 88.31 14 GLU B C 1
ATOM 1049 O O . GLU B 1 14 ? 9.531 -1.046 -5.5 1 88.31 14 GLU B O 1
ATOM 1054 N N . TRP B 1 15 ? 7.609 0.02 -5.344 1 91.94 15 TRP B N 1
ATOM 1055 C CA . TRP B 1 15 ? 6.789 -1.186 -5.277 1 91.94 15 TRP B CA 1
ATOM 1056 C C . TRP B 1 15 ? 5.789 -1.227 -6.426 1 91.94 15 TRP B C 1
ATOM 1058 O O . TRP B 1 15 ? 5.652 -0.254 -7.172 1 91.94 15 TRP B O 1
ATOM 1068 N N . ILE B 1 16 ? 5.258 -2.432 -6.617 1 95 16 ILE B N 1
ATOM 1069 C CA . ILE B 1 16 ? 4.234 -2.625 -7.637 1 95 16 ILE B CA 1
ATOM 1070 C C . ILE B 1 16 ? 2.9 -2.957 -6.973 1 95 16 ILE B C 1
ATOM 1072 O O . ILE B 1 16 ? 2.854 -3.73 -6.012 1 95 16 ILE B O 1
ATOM 1076 N N . MET B 1 17 ? 1.85 -2.324 -7.465 1 96.31 17 MET B N 1
ATOM 1077 C CA . MET B 1 17 ? 0.538 -2.691 -6.938 1 96.31 17 MET B CA 1
ATOM 1078 C C . MET B 1 17 ? -0.158 -3.689 -7.855 1 96.31 17 MET B C 1
ATOM 1080 O O . MET B 1 17 ? 0.035 -3.658 -9.07 1 96.31 17 MET B O 1
ATOM 1084 N N . MET B 1 18 ? -0.956 -4.52 -7.297 1 94.38 18 MET B N 1
ATOM 1085 C CA . MET B 1 18 ? -1.711 -5.535 -8.031 1 94.38 18 MET B CA 1
ATOM 1086 C C . MET B 1 18 ? -3.176 -5.531 -7.602 1 94.38 18 MET B C 1
ATOM 1088 O O . MET B 1 18 ? -3.484 -5.684 -6.418 1 94.38 18 MET B O 1
ATOM 1092 N N . GLU B 1 19 ? -4.012 -5.367 -8.586 1 91 19 GLU B N 1
ATOM 1093 C CA . GLU B 1 19 ? -5.449 -5.418 -8.328 1 91 19 GLU B CA 1
ATOM 1094 C C . GLU B 1 19 ? -5.918 -6.848 -8.086 1 91 19 GLU B C 1
ATOM 1096 O O . GLU B 1 19 ? -5.551 -7.762 -8.836 1 91 19 GLU B O 1
ATOM 1101 N N . LEU B 1 20 ? -6.664 -7.043 -7.051 1 83.75 20 LEU B N 1
ATOM 1102 C CA . LEU B 1 20 ? -7.246 -8.352 -6.781 1 83.75 20 LEU B CA 1
ATOM 1103 C C . LEU B 1 20 ? -8.719 -8.391 -7.184 1 83.75 20 LEU B C 1
ATOM 1105 O O . LEU B 1 20 ? -9.508 -7.574 -6.715 1 83.75 20 LEU B O 1
ATOM 1109 N N . PRO B 1 21 ? -8.961 -9.305 -8.031 1 82.25 21 PRO B N 1
ATOM 1110 C CA . PRO B 1 21 ? -10.375 -9.406 -8.391 1 82.25 21 PRO B CA 1
ATOM 1111 C C . PRO B 1 21 ? -11.258 -9.812 -7.215 1 82.25 21 PRO B C 1
ATOM 1113 O O . PRO B 1 21 ? -10.797 -10.5 -6.301 1 82.25 21 PRO B O 1
ATOM 1116 N N . GLY B 1 22 ? -12.469 -9.281 -7.082 1 74.94 22 GLY B N 1
ATOM 1117 C CA . GLY B 1 22 ? -13.406 -9.531 -6 1 74.94 22 GLY B CA 1
ATOM 1118 C C . GLY B 1 22 ? -13.859 -10.977 -5.926 1 74.94 22 GLY B C 1
ATOM 1119 O O . GLY B 1 22 ? -14.383 -11.414 -4.895 1 74.94 22 GLY B O 1
ATOM 1120 N N . THR B 1 23 ? -13.734 -11.727 -6.922 1 76.06 23 THR B N 1
ATOM 1121 C CA . THR B 1 23 ? -14.219 -13.102 -6.945 1 76.06 23 THR B CA 1
ATOM 1122 C C . THR B 1 23 ? -13.109 -14.07 -6.547 1 76.06 23 THR B C 1
ATOM 1124 O O . THR B 1 23 ? -13.305 -15.289 -6.547 1 76.06 23 THR B O 1
ATOM 1127 N N . LEU B 1 24 ? -11.969 -13.516 -6.203 1 73.56 24 LEU B N 1
ATOM 1128 C CA . LEU B 1 24 ? -10.852 -14.375 -5.812 1 73.56 24 LEU B CA 1
ATOM 1129 C C . LEU B 1 24 ? -11.148 -15.086 -4.496 1 73.56 24 LEU B C 1
ATOM 1131 O O . LEU B 1 24 ? -11.523 -14.445 -3.512 1 73.56 24 LEU B O 1
ATOM 1135 N N . THR B 1 25 ? -11.305 -16.391 -4.531 1 64.44 25 THR B N 1
ATOM 1136 C CA . THR B 1 25 ? -11.477 -17.188 -3.328 1 64.44 25 THR B CA 1
ATOM 1137 C C . THR B 1 25 ? -10.125 -17.594 -2.744 1 64.44 25 THR B C 1
ATOM 1139 O O . THR B 1 25 ? -9.352 -18.297 -3.385 1 64.44 25 THR B O 1
ATOM 1142 N N . ILE B 1 26 ? -9.648 -16.75 -1.882 1 62.69 26 ILE B N 1
ATOM 1143 C CA . ILE B 1 26 ? -8.398 -17.125 -1.223 1 62.69 26 ILE B CA 1
ATOM 1144 C C . ILE B 1 26 ? -8.688 -18.125 -0.1 1 62.69 26 ILE B C 1
ATOM 1146 O O . ILE B 1 26 ? -9.383 -17.797 0.865 1 62.69 26 ILE B O 1
ATOM 1150 N N . ASN B 1 27 ? -8.898 -19.328 -0.501 1 56.38 27 ASN B N 1
ATOM 1151 C CA . ASN B 1 27 ? -9.141 -20.344 0.52 1 56.38 27 ASN B CA 1
ATOM 1152 C C . ASN B 1 27 ? -7.926 -20.531 1.431 1 56.38 27 ASN B C 1
ATOM 1154 O O . ASN B 1 27 ? -6.832 -20.062 1.11 1 56.38 27 ASN B O 1
ATOM 1158 N N . ASP B 1 28 ? -8.227 -21.016 2.584 1 52.66 28 ASP B N 1
ATOM 1159 C CA . ASP B 1 28 ? -7.32 -21.438 3.652 1 52.66 28 ASP B CA 1
ATOM 1160 C C . ASP B 1 28 ? -6.105 -22.156 3.088 1 52.66 28 ASP B C 1
ATOM 1162 O O . ASP B 1 28 ? -5.16 -22.453 3.82 1 52.66 28 ASP B O 1
ATOM 1166 N N . GLN B 1 29 ? -6.215 -22.516 1.938 1 51.44 29 GLN B N 1
ATOM 1167 C CA . GLN B 1 29 ? -5.098 -23.328 1.463 1 51.44 29 GLN B CA 1
ATOM 1168 C C . GLN B 1 29 ? -3.842 -22.484 1.285 1 51.44 29 GLN B C 1
ATOM 1170 O O . GLN B 1 29 ? -2.754 -23.016 1.047 1 51.44 29 GLN B O 1
ATOM 1175 N N . VAL B 1 30 ? -4.012 -21.219 0.998 1 53.19 30 VAL B N 1
ATOM 1176 C CA . VAL B 1 30 ? -2.799 -20.406 1.049 1 53.19 30 VAL B CA 1
ATOM 1177 C C . VAL B 1 30 ? -2.068 -20.656 2.367 1 53.19 30 VAL B C 1
ATOM 1179 O O . VAL B 1 30 ? -2.639 -20.484 3.445 1 53.19 30 VAL B O 1
ATOM 1182 N N . ASN B 1 31 ? -1.323 -21.719 2.299 1 53.16 31 ASN B N 1
ATOM 1183 C CA . ASN B 1 31 ? -0.497 -22 3.469 1 53.16 31 ASN B CA 1
ATOM 1184 C C . ASN B 1 31 ? 0.147 -20.734 4.012 1 53.16 31 ASN B C 1
ATOM 1186 O O . ASN B 1 31 ? 0.706 -19.938 3.252 1 53.16 31 ASN B O 1
ATOM 1190 N N . GLY B 1 32 ? -0.298 -20.25 4.906 1 56.81 32 GLY B N 1
ATOM 1191 C CA . GLY B 1 32 ? -0.087 -19.062 5.715 1 56.81 32 GLY B CA 1
ATOM 1192 C C . GLY B 1 32 ? 0.874 -18.078 5.086 1 56.81 32 GLY B C 1
ATOM 1193 O O . GLY B 1 32 ? 0.69 -16.859 5.207 1 56.81 32 GLY B O 1
ATOM 1194 N N . GLN B 1 33 ? 2.053 -18.625 4.477 1 66.5 33 GLN B N 1
ATOM 1195 C CA . GLN B 1 33 ? 3.078 -17.688 4.027 1 66.5 33 GLN B CA 1
ATOM 1196 C C . GLN B 1 33 ? 3.043 -17.516 2.514 1 66.5 33 GLN B C 1
ATOM 1198 O O . GLN B 1 33 ? 3.402 -16.469 1.995 1 66.5 33 GLN B O 1
ATOM 1203 N N . ASN B 1 34 ? 2.494 -18.609 1.878 1 76.75 34 ASN B N 1
ATOM 1204 C CA . ASN B 1 34 ? 2.484 -18.531 0.42 1 76.75 34 ASN B CA 1
ATOM 1205 C C . ASN B 1 34 ? 1.123 -18.094 -0.111 1 76.75 34 ASN B C 1
ATOM 1207 O O . ASN B 1 34 ? 0.109 -18.734 0.16 1 76.75 34 ASN B O 1
ATOM 1211 N N . PHE B 1 35 ? 1.136 -17.031 -0.822 1 78.19 35 PHE B N 1
ATOM 1212 C CA . PHE B 1 35 ? -0.068 -16.391 -1.335 1 78.19 35 PHE B CA 1
ATOM 1213 C C . PHE B 1 35 ? -0.322 -16.781 -2.783 1 78.19 35 PHE B C 1
ATOM 1215 O O . PHE B 1 35 ? -1.464 -16.766 -3.246 1 78.19 35 PHE B O 1
ATOM 1222 N N . GLY B 1 36 ? 0.725 -17.188 -3.445 1 86.88 36 GLY B N 1
ATOM 1223 C CA . GLY B 1 36 ? 0.587 -17.484 -4.859 1 86.88 36 GLY B CA 1
ATOM 1224 C C . GLY B 1 36 ? 1.902 -17.422 -5.613 1 86.88 36 GLY B C 1
ATOM 1225 O O . GLY B 1 36 ? 2.975 -17.5 -5.012 1 86.88 36 GLY B O 1
ATOM 1226 N N . LYS B 1 37 ? 1.707 -17.594 -6.902 1 88.44 37 LYS B N 1
ATOM 1227 C CA . LYS B 1 37 ? 2.842 -17.5 -7.816 1 88.44 37 LYS B CA 1
ATOM 1228 C C . LYS B 1 37 ? 2.574 -16.484 -8.922 1 88.44 37 LYS B C 1
ATOM 1230 O O . LYS B 1 37 ? 1.443 -16.359 -9.406 1 88.44 37 LYS B O 1
ATOM 1235 N N . LEU B 1 38 ? 3.58 -15.797 -9.273 1 90.62 38 LEU B N 1
ATOM 1236 C CA . LEU B 1 38 ? 3.535 -14.836 -10.375 1 90.62 38 LEU B CA 1
ATOM 1237 C C . LEU B 1 38 ? 4.5 -15.227 -11.484 1 90.62 38 LEU B C 1
ATOM 1239 O O . LEU B 1 38 ? 5.66 -15.555 -11.219 1 90.62 38 LEU B O 1
ATOM 1243 N N . LEU B 1 39 ? 3.986 -15.328 -12.594 1 91 39 LEU B N 1
ATOM 1244 C CA . LEU B 1 39 ? 4.797 -15.508 -13.789 1 91 39 LEU B CA 1
ATOM 1245 C C . LEU B 1 39 ? 4.844 -14.227 -14.617 1 91 39 LEU B C 1
ATOM 1247 O O . LEU B 1 39 ? 3.805 -13.719 -15.047 1 91 39 LEU B O 1
ATOM 1251 N N . TRP B 1 40 ? 5.992 -13.758 -14.719 1 89.5 40 TRP B N 1
ATOM 1252 C CA . TRP B 1 40 ? 6.227 -12.523 -15.453 1 89.5 40 TRP B CA 1
ATOM 1253 C C . TRP B 1 40 ? 6.859 -12.805 -16.812 1 89.5 40 TRP B C 1
ATOM 1255 O O . TRP B 1 40 ? 7.895 -13.477 -16.891 1 89.5 40 TRP B O 1
ATOM 1265 N N . GLU B 1 41 ? 6.254 -12.336 -17.828 1 89.31 41 GLU B N 1
ATOM 1266 C CA . GLU B 1 41 ? 6.738 -12.57 -19.188 1 89.31 41 GLU B CA 1
ATOM 1267 C C . GLU B 1 41 ? 6.773 -11.273 -19.984 1 89.31 41 GLU B C 1
ATOM 1269 O O . GLU B 1 41 ? 5.82 -10.492 -19.969 1 89.31 41 GLU B O 1
ATOM 1274 N N . LYS B 1 42 ? 7.867 -11.062 -20.531 1 88.62 42 LYS B N 1
ATOM 1275 C CA . LYS B 1 42 ? 7.988 -9.961 -21.469 1 88.62 42 LYS B CA 1
ATOM 1276 C C . LYS B 1 42 ? 7.812 -10.445 -22.906 1 88.62 42 LYS B C 1
ATOM 1278 O O . LYS B 1 42 ? 8.445 -11.422 -23.328 1 88.62 42 LYS B O 1
ATOM 1283 N N . LYS B 1 43 ? 6.941 -9.781 -23.594 1 88 43 LYS B N 1
ATOM 1284 C CA . LYS B 1 43 ? 6.691 -10.164 -24.984 1 88 43 LYS B CA 1
ATOM 1285 C C . LYS B 1 43 ? 7.414 -9.234 -25.953 1 88 43 LYS B C 1
ATOM 1287 O O . LYS B 1 43 ? 7.98 -8.219 -25.531 1 88 43 LYS B O 1
ATOM 1292 N N . ASP B 1 44 ? 7.27 -9.586 -27.219 1 89.25 44 ASP B N 1
ATOM 1293 C CA . ASP B 1 44 ? 7.988 -8.883 -28.266 1 89.25 44 ASP B CA 1
ATOM 1294 C C . ASP B 1 44 ? 7.449 -7.465 -28.453 1 89.25 44 ASP B C 1
ATOM 1296 O O . ASP B 1 44 ? 8.148 -6.59 -28.969 1 89.25 44 ASP B O 1
ATOM 1300 N N . ASP B 1 45 ? 6.312 -7.121 -27.984 1 90.75 45 ASP B N 1
ATOM 1301 C CA . ASP B 1 45 ? 5.699 -5.809 -28.156 1 90.75 45 ASP B CA 1
ATOM 1302 C C . ASP B 1 45 ? 6.152 -4.848 -27.062 1 90.75 45 ASP B C 1
ATOM 1304 O O . ASP B 1 45 ? 5.711 -3.695 -27.016 1 90.75 45 ASP B O 1
ATOM 1308 N N . GLY B 1 46 ? 6.902 -5.359 -26.25 1 90.62 46 GLY B N 1
ATOM 1309 C CA . GLY B 1 46 ? 7.449 -4.52 -25.203 1 90.62 46 GLY B CA 1
ATOM 1310 C C . GLY B 1 46 ? 6.598 -4.508 -23.938 1 90.62 46 GLY B C 1
ATOM 1311 O O . GLY B 1 46 ? 6.992 -3.939 -22.922 1 90.62 46 GLY B O 1
ATOM 1312 N N . LYS B 1 47 ? 5.484 -5.273 -24.078 1 92 47 LYS B N 1
ATOM 1313 C CA . LYS B 1 47 ? 4.59 -5.301 -22.922 1 92 47 LYS B CA 1
ATOM 1314 C C . LYS B 1 47 ? 4.984 -6.402 -21.938 1 92 47 LYS B C 1
ATOM 1316 O O . LYS B 1 47 ? 5.598 -7.398 -22.328 1 92 47 LYS B O 1
ATOM 1321 N N . GLU B 1 48 ? 4.66 -6.125 -20.719 1 93.06 48 GLU B N 1
ATOM 1322 C CA . GLU B 1 48 ? 4.902 -7.105 -19.672 1 93.06 48 GLU B CA 1
ATOM 1323 C C . GLU B 1 48 ? 3.607 -7.801 -19.266 1 93.06 48 GLU B C 1
ATOM 1325 O O . GLU B 1 48 ? 2.717 -7.168 -18.688 1 93.06 48 GLU B O 1
ATOM 1330 N N . TYR B 1 49 ? 3.611 -9.047 -19.641 1 94.31 49 TYR B N 1
ATOM 1331 C CA . TYR B 1 49 ? 2.453 -9.859 -19.281 1 94.31 49 TYR B CA 1
ATOM 1332 C C . TYR B 1 49 ? 2.703 -10.633 -18 1 94.31 49 TYR B C 1
ATOM 1334 O O . TYR B 1 49 ? 3.822 -11.086 -17.75 1 94.31 49 TYR B O 1
ATOM 1342 N N . VAL B 1 50 ? 1.538 -10.82 -17.234 1 93.75 50 VAL B N 1
ATOM 1343 C CA . VAL B 1 50 ? 1.653 -11.477 -15.93 1 93.75 50 VAL B CA 1
ATOM 1344 C C . VAL B 1 50 ? 0.582 -12.555 -15.797 1 93.75 50 VAL B C 1
ATOM 1346 O O . VAL B 1 50 ? -0.579 -12.336 -16.156 1 93.75 50 VAL B O 1
ATOM 1349 N N . LYS B 1 51 ? 1.007 -13.656 -15.312 1 93.31 51 LYS B N 1
ATOM 1350 C CA . LYS B 1 51 ? 0.104 -14.719 -14.875 1 93.31 51 LYS B CA 1
ATOM 1351 C C . LYS B 1 51 ? 0.288 -15.016 -13.391 1 93.31 51 LYS B C 1
ATOM 1353 O O . LYS B 1 51 ? 1.418 -15.125 -12.906 1 93.31 51 LYS B O 1
ATOM 1358 N N . THR B 1 52 ? -0.807 -15.062 -12.781 1 91.81 52 THR B N 1
ATOM 1359 C CA . THR B 1 52 ? -0.707 -15.383 -11.359 1 91.81 52 THR B CA 1
ATOM 1360 C C . THR B 1 52 ? -1.661 -16.516 -10.984 1 91.81 52 THR B C 1
ATOM 1362 O O . THR B 1 52 ? -2.789 -16.562 -11.484 1 91.81 52 THR B O 1
ATOM 1365 N N . ILE B 1 53 ? -1.107 -17.328 -10.172 1 89.81 53 ILE B N 1
ATOM 1366 C CA . ILE B 1 53 ? -1.934 -18.375 -9.578 1 89.81 53 ILE B CA 1
ATOM 1367 C C . ILE B 1 53 ? -2.129 -18.094 -8.094 1 89.81 53 ILE B C 1
ATOM 1369 O O . ILE B 1 53 ? -1.164 -18.094 -7.32 1 89.81 53 ILE B O 1
ATOM 1373 N N . ILE B 1 54 ? -3.312 -17.875 -7.82 1 85.88 54 ILE B N 1
ATOM 1374 C CA . ILE B 1 54 ? -3.682 -17.672 -6.422 1 85.88 54 ILE B CA 1
ATOM 1375 C C . ILE B 1 54 ? -4.707 -18.734 -6.008 1 85.88 54 ILE B C 1
ATOM 1377 O O . ILE B 1 54 ? -5.801 -18.797 -6.574 1 85.88 54 ILE B O 1
ATOM 1381 N N . GLY B 1 55 ? -4.293 -19.406 -4.891 1 81.44 55 GLY B N 1
ATOM 1382 C CA . GLY B 1 55 ? -5.102 -20.594 -4.641 1 81.44 55 GLY B CA 1
ATOM 1383 C C . GLY B 1 55 ? -5.129 -21.562 -5.812 1 81.44 55 GLY B C 1
ATOM 1384 O O . GLY B 1 55 ? -4.082 -22.031 -6.258 1 81.44 55 GLY B O 1
ATOM 1385 N N . ARG B 1 56 ? -6.336 -21.734 -6.324 1 85.31 56 ARG B N 1
ATOM 1386 C CA . ARG B 1 56 ? -6.512 -22.594 -7.484 1 85.31 56 ARG B CA 1
ATOM 1387 C C . ARG B 1 56 ? -7.062 -21.812 -8.672 1 85.31 56 ARG B C 1
ATOM 1389 O O . ARG B 1 56 ? -7.777 -22.375 -9.508 1 85.31 56 ARG B O 1
ATOM 1396 N N . GLN B 1 57 ? -6.777 -20.656 -8.625 1 90.44 57 GLN B N 1
ATOM 1397 C CA . GLN B 1 57 ? -7.293 -19.797 -9.68 1 90.44 57 GLN B CA 1
ATOM 1398 C C . GLN B 1 57 ? -6.16 -19.141 -10.461 1 90.44 57 GLN B C 1
ATOM 1400 O O . GLN B 1 57 ? -5.188 -18.656 -9.875 1 90.44 57 GLN B O 1
ATOM 1405 N N . LEU B 1 58 ? -6.359 -19.203 -11.664 1 92.62 58 LEU B N 1
ATOM 1406 C CA . LEU B 1 58 ? -5.414 -18.578 -12.578 1 92.62 58 LEU B CA 1
ATOM 1407 C C . LEU B 1 58 ? -5.934 -17.219 -13.062 1 92.62 58 LEU B C 1
ATOM 1409 O O . LEU B 1 58 ? -7.086 -17.109 -13.484 1 92.62 58 LEU B O 1
ATOM 1413 N N . LEU B 1 59 ? -5.074 -16.234 -12.906 1 92.81 59 LEU B N 1
ATOM 1414 C CA . LEU B 1 59 ? -5.363 -14.906 -13.43 1 92.81 59 LEU B CA 1
ATOM 1415 C C . LEU B 1 59 ? -4.289 -14.461 -14.414 1 92.81 59 LEU B C 1
ATOM 1417 O O . LEU B 1 59 ? -3.107 -14.758 -14.227 1 92.81 59 LEU B O 1
ATOM 1421 N N . GLN B 1 60 ? -4.754 -13.812 -15.461 1 94.62 60 GLN B N 1
ATOM 1422 C CA . GLN B 1 60 ? -3.832 -13.281 -16.453 1 94.62 60 GLN B CA 1
ATOM 1423 C C . GLN B 1 60 ? -4.09 -11.797 -16.703 1 94.62 60 GLN B C 1
ATOM 1425 O O . GLN B 1 60 ? -5.242 -11.367 -16.766 1 94.62 60 GLN B O 1
ATOM 1430 N N . GLY B 1 61 ? -2.977 -11.109 -16.891 1 94.69 61 GLY B N 1
ATOM 1431 C CA . GLY B 1 61 ? -3.096 -9.68 -17.125 1 94.69 61 GLY B CA 1
ATOM 1432 C C . GLY B 1 61 ? -1.795 -9.047 -17.578 1 94.69 61 GLY B C 1
ATOM 1433 O O . GLY B 1 61 ? -1.017 -9.664 -18.312 1 94.69 61 GLY B O 1
ATOM 1434 N N . GLU B 1 62 ? -1.686 -7.73 -17.281 1 95.5 62 GLU B N 1
ATOM 1435 C CA . GLU B 1 62 ? -0.538 -6.949 -17.734 1 95.5 62 GLU B CA 1
ATOM 1436 C C . GLU B 1 62 ? -0.012 -6.051 -16.625 1 95.5 62 GLU B C 1
ATOM 1438 O O . GLU B 1 62 ? -0.763 -5.664 -15.719 1 95.5 62 GLU B O 1
ATOM 1443 N N . CYS B 1 63 ? 1.242 -5.871 -16.703 1 95.12 63 CYS B N 1
ATOM 1444 C CA . CYS B 1 63 ? 1.886 -4.844 -15.883 1 95.12 63 CYS B CA 1
ATOM 1445 C C . CYS B 1 63 ? 2.105 -3.568 -16.688 1 95.12 63 CYS B C 1
ATOM 1447 O O . CYS B 1 63 ? 2.785 -3.586 -17.719 1 95.12 63 CYS B O 1
ATOM 1449 N N . VAL B 1 64 ? 1.593 -2.424 -16.203 1 95.81 64 VAL B N 1
ATOM 1450 C CA . VAL B 1 64 ? 1.678 -1.179 -16.953 1 95.81 64 VAL B CA 1
ATOM 1451 C C . VAL B 1 64 ? 2.211 -0.064 -16.047 1 95.81 64 VAL B C 1
ATOM 1453 O O . VAL B 1 64 ? 2.113 -0.148 -14.828 1 95.81 64 VAL B O 1
ATOM 1456 N N . GLU B 1 65 ? 2.721 0.937 -16.719 1 95.12 65 GLU B N 1
ATOM 1457 C CA . GLU B 1 65 ? 3.123 2.15 -16.016 1 95.12 65 GLU B CA 1
ATOM 1458 C C . GLU B 1 65 ? 1.926 3.059 -15.75 1 95.12 65 GLU B C 1
ATOM 1460 O O . GLU B 1 65 ? 1.082 3.254 -16.625 1 95.12 65 GLU B O 1
ATOM 1465 N N . LEU B 1 66 ? 1.947 3.559 -14.57 1 93.62 66 LEU B N 1
ATOM 1466 C CA . LEU B 1 66 ? 0.88 4.496 -14.234 1 93.62 66 LEU B CA 1
ATOM 1467 C C . LEU B 1 66 ? 1.144 5.863 -14.859 1 93.62 66 LEU B C 1
ATOM 1469 O O . LEU B 1 66 ? 2.299 6.27 -15.008 1 93.62 66 LEU B O 1
ATOM 1473 N N . GLU B 1 67 ? 0.048 6.48 -15.148 1 90.75 67 GLU B N 1
ATOM 1474 C CA . GLU B 1 67 ? 0.179 7.84 -15.656 1 90.75 67 GLU B CA 1
ATOM 1475 C C . GLU B 1 67 ? 0.792 8.766 -14.602 1 90.75 67 GLU B C 1
ATOM 1477 O O . GLU B 1 67 ? 1.623 9.617 -14.93 1 90.75 67 GLU B O 1
ATOM 1482 N N . LYS B 1 68 ? 0.297 8.562 -13.383 1 87 68 LYS B N 1
ATOM 1483 C CA . LYS B 1 68 ? 0.819 9.273 -12.219 1 87 68 LYS B CA 1
ATOM 1484 C C . LYS B 1 68 ? 1.228 8.305 -11.117 1 87 68 LYS B C 1
ATOM 1486 O O . LYS B 1 68 ? 0.495 7.359 -10.812 1 87 68 LYS B O 1
ATOM 1491 N N . PRO B 1 69 ? 2.311 8.656 -10.547 1 91.88 69 PRO B N 1
ATOM 1492 C CA . PRO B 1 69 ? 2.721 7.785 -9.445 1 91.88 69 PRO B CA 1
ATOM 1493 C C . PRO B 1 69 ? 1.914 8.023 -8.172 1 91.88 69 PRO B C 1
ATOM 1495 O O . PRO B 1 69 ? 1.265 9.062 -8.039 1 91.88 69 PRO B O 1
ATOM 1498 N N . PHE B 1 70 ? 1.999 7 -7.391 1 94.06 70 PHE B N 1
ATOM 1499 C CA . PHE B 1 70 ? 1.427 7.102 -6.055 1 94.06 70 PHE B CA 1
ATOM 1500 C C . PHE B 1 70 ? 2.514 6.992 -4.992 1 94.06 70 PHE B C 1
ATOM 1502 O O . PHE B 1 70 ? 3.492 6.266 -5.168 1 94.06 70 PHE B O 1
ATOM 1509 N N . ILE B 1 71 ? 2.295 7.727 -3.951 1 91.81 71 ILE B N 1
ATOM 1510 C CA . ILE B 1 71 ? 3.086 7.422 -2.766 1 91.81 71 ILE B CA 1
ATOM 1511 C C . ILE B 1 71 ? 2.246 6.617 -1.776 1 91.81 71 ILE B C 1
ATOM 1513 O O . ILE B 1 71 ? 1.023 6.777 -1.719 1 91.81 71 ILE B O 1
ATOM 1517 N N . VAL B 1 72 ? 2.863 5.773 -1.088 1 92.94 72 VAL B N 1
ATOM 1518 C CA . VAL B 1 72 ? 2.209 4.957 -0.073 1 92.94 72 VAL B CA 1
ATOM 1519 C C . VAL B 1 72 ? 2.623 5.43 1.318 1 92.94 72 VAL B C 1
ATOM 1521 O O . VAL B 1 72 ? 3.811 5.613 1.592 1 92.94 72 VAL B O 1
ATOM 1524 N N . ILE B 1 73 ? 1.646 5.625 2.1 1 90 73 ILE B N 1
ATOM 1525 C CA . ILE B 1 73 ? 1.933 6.082 3.455 1 90 73 ILE B CA 1
ATOM 1526 C C . ILE B 1 73 ? 1.42 5.062 4.465 1 90 73 ILE B C 1
ATOM 1528 O O . ILE B 1 73 ? 0.379 4.434 4.254 1 90 73 ILE B O 1
ATOM 1532 N N . ASN B 1 74 ? 2.221 4.82 5.43 1 84.88 74 ASN B N 1
ATOM 1533 C CA . ASN B 1 74 ? 1.819 4.027 6.582 1 84.88 74 ASN B CA 1
ATOM 1534 C C . ASN B 1 74 ? 1.257 4.902 7.699 1 84.88 74 ASN B C 1
ATOM 1536 O O . ASN B 1 74 ? 2.012 5.445 8.508 1 84.88 74 ASN B O 1
ATOM 1540 N N . ARG B 1 75 ? 0.031 4.977 7.699 1 74.75 75 ARG B N 1
ATOM 1541 C CA . ARG B 1 75 ? -0.615 5.867 8.656 1 74.75 75 ARG B CA 1
ATOM 1542 C C . ARG B 1 75 ? -0.451 5.352 10.078 1 74.75 75 ARG B C 1
ATOM 1544 O O . ARG B 1 75 ? -0.425 6.133 11.031 1 74.75 75 ARG B O 1
ATOM 1551 N N . ALA B 1 76 ? -0.314 4.094 10.203 1 68.94 76 ALA B N 1
ATOM 1552 C CA . ALA B 1 76 ? -0.194 3.49 11.531 1 68.94 76 ALA B CA 1
ATOM 1553 C C . ALA B 1 76 ? 1.187 3.75 12.125 1 68.94 76 ALA B C 1
ATOM 1555 O O . ALA B 1 76 ? 1.388 3.588 13.336 1 68.94 76 ALA B O 1
ATOM 1556 N N . SER B 1 77 ? 2.15 4.004 11.219 1 62.66 77 SER B N 1
ATOM 1557 C CA . SER B 1 77 ? 3.5 4.223 11.734 1 62.66 77 SER B CA 1
ATOM 1558 C C . SER B 1 77 ? 3.574 5.504 12.562 1 62.66 77 SER B C 1
ATOM 1560 O O . SER B 1 77 ? 4.227 6.469 12.156 1 62.66 77 SER B O 1
ATOM 1562 N N . GLN B 1 78 ? 2.59 5.875 13.148 1 56.16 78 GLN B N 1
ATOM 1563 C CA . GLN B 1 78 ? 2.68 7.043 14.023 1 56.16 78 GLN B CA 1
ATOM 1564 C C . GLN B 1 78 ? 3.848 6.914 15 1 56.16 78 GLN B C 1
ATOM 1566 O O . GLN B 1 78 ? 3.877 5.996 15.82 1 56.16 78 GLN B O 1
ATOM 1571 N N . ARG B 1 79 ? 5.016 7.066 14.328 1 51.59 79 ARG B N 1
ATOM 1572 C CA . ARG B 1 79 ? 6.137 7.121 15.266 1 51.59 79 ARG B CA 1
ATOM 1573 C C . ARG B 1 79 ? 5.812 8.016 16.453 1 51.59 79 ARG B C 1
ATOM 1575 O O . ARG B 1 79 ? 5.41 9.164 16.281 1 51.59 79 ARG B O 1
ATOM 1582 N N . LYS B 1 80 ? 5.375 7.352 17.453 1 47.56 80 LYS B N 1
ATOM 1583 C CA . LYS B 1 80 ? 5.375 8.109 18.688 1 47.56 80 LYS B CA 1
ATOM 1584 C C . LYS B 1 80 ? 6.652 8.93 18.844 1 47.56 80 LYS B C 1
ATOM 1586 O O . LYS B 1 80 ? 7.75 8.375 18.906 1 47.56 80 LYS B O 1
ATOM 1591 N N . GLU B 1 81 ? 6.914 9.945 18.094 1 46.25 81 GLU B N 1
AT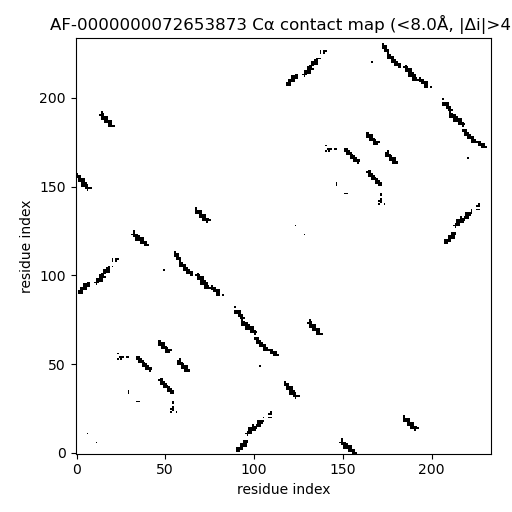OM 1592 C CA . GLU B 1 81 ? 8.039 10.719 18.609 1 46.25 81 GLU B CA 1
ATOM 1593 C C . GLU B 1 81 ? 8.109 10.633 20.125 1 46.25 81 GLU B C 1
ATOM 1595 O O . GLU B 1 81 ? 7.082 10.617 20.812 1 46.25 81 GLU B O 1
ATOM 1600 N N . LYS B 1 82 ? 9.062 9.969 20.609 1 44.53 82 LYS B N 1
ATOM 1601 C CA . LYS B 1 82 ? 9.352 9.984 22.047 1 44.53 82 LYS B CA 1
ATOM 1602 C C . LYS B 1 82 ? 8.891 11.289 22.688 1 44.53 82 LYS B C 1
ATOM 1604 O O . LYS B 1 82 ? 9.164 12.375 22.172 1 44.53 82 LYS B O 1
ATOM 1609 N N . PRO B 1 83 ? 7.891 11.117 23.594 1 40.69 83 PRO B N 1
ATOM 1610 C CA . PRO B 1 83 ? 7.617 12.273 24.453 1 40.69 83 PRO B CA 1
ATOM 1611 C C . PRO B 1 83 ? 8.891 12.977 24.922 1 40.69 83 PRO B C 1
ATOM 1613 O O . PRO B 1 83 ? 9.516 12.555 25.891 1 40.69 83 PRO B O 1
ATOM 1616 N N . GLU B 1 84 ? 10.07 13.047 24.312 1 41.88 84 GLU B N 1
ATOM 1617 C CA . GLU B 1 84 ? 10.828 13.867 25.25 1 41.88 84 GLU B CA 1
ATOM 1618 C C . GLU B 1 84 ? 9.953 14.953 25.875 1 41.88 84 GLU B C 1
ATOM 1620 O O . GLU B 1 84 ? 9.906 15.102 27.094 1 41.88 84 GLU B O 1
ATOM 1625 N N . ASN B 1 85 ? 10.031 16.344 25.531 1 40.41 85 ASN B N 1
ATOM 1626 C CA . ASN B 1 85 ? 9.242 17.375 26.203 1 40.41 85 ASN B CA 1
ATOM 1627 C C . ASN B 1 85 ? 7.754 17.219 25.891 1 40.41 85 ASN B C 1
ATOM 1629 O O . ASN B 1 85 ? 7.348 17.359 24.734 1 40.41 85 ASN B O 1
ATOM 1633 N N . ALA B 1 86 ? 7.012 16.312 26.516 1 41.09 86 ALA B N 1
ATOM 1634 C CA . ALA B 1 86 ? 5.605 15.969 26.688 1 41.09 86 ALA B CA 1
ATOM 1635 C C . ALA B 1 86 ? 4.699 17.125 26.281 1 41.09 86 ALA B C 1
ATOM 1637 O O . ALA B 1 86 ? 3.473 17 26.281 1 41.09 86 ALA B O 1
ATOM 1638 N N . SER B 1 87 ? 5.07 18.312 26.641 1 43.56 87 SER B N 1
ATOM 1639 C CA . SER B 1 87 ? 4.105 19.406 26.609 1 43.56 87 SER B CA 1
ATOM 1640 C C . SER B 1 87 ? 3.551 19.625 25.203 1 43.56 87 SER B C 1
ATOM 1642 O O . SER B 1 87 ? 2.525 20.281 25.031 1 43.56 87 SER B O 1
ATOM 1644 N N . LYS B 1 88 ? 4.52 19.672 24.156 1 47.84 88 LYS B N 1
ATOM 1645 C CA . LYS B 1 88 ? 3.941 20.125 22.891 1 47.84 88 LYS B CA 1
ATOM 1646 C C . LYS B 1 88 ? 3.131 19.031 22.219 1 47.84 88 LYS B C 1
ATOM 1648 O O . LYS B 1 88 ? 3.523 17.859 22.25 1 47.84 88 LYS B O 1
ATOM 1653 N N . GLY B 1 89 ? 1.957 19.047 21.859 1 49.94 89 GLY B N 1
ATOM 1654 C CA . GLY B 1 89 ? 0.958 18.25 21.188 1 49.94 89 GLY B CA 1
ATOM 1655 C C . GLY B 1 89 ? 1.561 17.172 20.297 1 49.94 89 GLY B C 1
ATOM 1656 O O . GLY B 1 89 ? 2.697 17.297 19.844 1 49.94 89 GLY B O 1
ATOM 1657 N N . ASP B 1 90 ? 1.37 15.852 20.609 1 53.09 90 ASP B N 1
ATOM 1658 C CA . ASP B 1 90 ? 1.698 14.586 19.969 1 53.09 90 ASP B CA 1
ATOM 1659 C C . ASP B 1 90 ? 1.842 14.75 18.469 1 53.09 90 ASP B C 1
ATOM 1661 O O . ASP B 1 90 ? 0.845 14.906 17.75 1 53.09 90 ASP B O 1
ATOM 1665 N N . LYS B 1 91 ? 2.932 15.352 18.078 1 64.94 91 LYS B N 1
ATOM 1666 C CA . LYS B 1 91 ? 3.148 15.469 16.641 1 64.94 91 LYS B CA 1
ATOM 1667 C C . LYS B 1 91 ? 3.156 14.094 15.977 1 64.94 91 LYS B C 1
ATOM 1669 O O . LYS B 1 91 ? 3.969 13.234 16.328 1 64.94 91 LYS B O 1
ATOM 1674 N N . LYS B 1 92 ? 2.166 13.617 15.312 1 78.31 92 LYS B N 1
ATOM 1675 C CA . LYS B 1 92 ? 2.031 12.359 14.578 1 78.31 92 LYS B CA 1
ATOM 1676 C C . LYS B 1 92 ? 2.713 12.438 13.219 1 78.31 92 LYS B C 1
ATOM 1678 O O . LYS B 1 92 ? 2.674 13.477 12.555 1 78.31 92 LYS B O 1
ATOM 1683 N N . SER B 1 93 ? 3.664 11.562 13.023 1 82.94 93 SER B N 1
ATOM 1684 C CA . SER B 1 93 ? 4.293 11.469 11.711 1 82.94 93 SER B CA 1
ATOM 1685 C C . SER B 1 93 ? 3.918 10.164 11.016 1 82.94 93 SER B C 1
ATOM 1687 O O . SER B 1 93 ? 3.557 9.18 11.672 1 82.94 93 SER B O 1
ATOM 1689 N N . CYS B 1 94 ? 3.889 10.234 9.719 1 84.88 94 CYS B N 1
ATOM 1690 C CA . CYS B 1 94 ? 3.668 9.062 8.875 1 84.88 94 CYS B CA 1
ATOM 1691 C C . CYS B 1 94 ? 4.793 8.914 7.855 1 84.88 94 CYS B C 1
ATOM 1693 O O . CYS B 1 94 ? 5.18 9.883 7.203 1 84.88 94 CYS B O 1
ATOM 1695 N N . ASP B 1 95 ? 5.219 7.746 7.75 1 84.56 95 ASP B N 1
ATOM 1696 C CA . ASP B 1 95 ? 6.281 7.473 6.789 1 84.56 95 ASP B CA 1
ATOM 1697 C C . ASP B 1 95 ? 5.715 7.301 5.379 1 84.56 95 ASP B C 1
ATOM 1699 O O . ASP B 1 95 ? 4.719 6.598 5.188 1 84.56 95 ASP B O 1
ATOM 1703 N N . VAL B 1 96 ? 6.336 8.031 4.5 1 87.75 96 VAL B N 1
ATOM 1704 C CA . VAL B 1 96 ? 6.215 7.645 3.096 1 87.75 96 VAL B CA 1
ATOM 1705 C C . VAL B 1 96 ? 7.094 6.426 2.818 1 87.75 96 VAL B C 1
ATOM 1707 O O . VAL B 1 96 ? 8.32 6.527 2.799 1 87.75 96 VAL B O 1
ATOM 1710 N N . VAL B 1 97 ? 6.527 5.359 2.521 1 86.38 97 VAL B N 1
ATOM 1711 C CA . VAL B 1 97 ? 7.27 4.102 2.598 1 86.38 97 VAL B CA 1
ATOM 1712 C C . VAL B 1 97 ? 7.664 3.648 1.195 1 86.38 97 VAL B C 1
ATOM 1714 O O . VAL B 1 97 ? 8.664 2.941 1.022 1 86.38 97 VAL B O 1
ATOM 1717 N N . ALA B 1 98 ? 6.828 4.016 0.212 1 90 98 ALA B N 1
ATOM 1718 C CA . ALA B 1 98 ? 7.121 3.543 -1.139 1 90 98 ALA B CA 1
ATOM 1719 C C . ALA B 1 98 ? 6.461 4.434 -2.188 1 90 98 ALA B C 1
ATOM 1721 O O . ALA B 1 98 ? 5.586 5.242 -1.863 1 90 98 ALA B O 1
ATOM 1722 N N . ILE B 1 99 ? 6.988 4.336 -3.301 1 90.94 99 ILE B N 1
ATOM 1723 C CA . ILE B 1 99 ? 6.359 4.918 -4.48 1 90.94 99 ILE B CA 1
ATOM 1724 C C . ILE B 1 99 ? 5.895 3.807 -5.418 1 90.94 99 ILE B C 1
ATOM 1726 O O . ILE B 1 99 ? 6.59 2.801 -5.59 1 90.94 99 ILE B O 1
ATOM 1730 N N . ILE B 1 100 ? 4.766 4.02 -5.953 1 94.81 100 ILE B N 1
ATOM 1731 C CA . ILE B 1 100 ? 4.223 3.068 -6.914 1 94.81 100 ILE B CA 1
ATOM 1732 C C . ILE B 1 100 ? 4.156 3.713 -8.297 1 94.81 100 ILE B C 1
ATOM 1734 O O . ILE B 1 100 ? 3.48 4.727 -8.484 1 94.81 100 ILE B O 1
ATOM 1738 N N . ARG B 1 101 ? 4.816 3.002 -9.25 1 94.75 101 ARG B N 1
ATOM 1739 C CA . ARG B 1 101 ? 4.824 3.529 -10.617 1 94.75 101 ARG B CA 1
ATOM 1740 C C . ARG B 1 101 ? 4.195 2.541 -11.586 1 94.75 101 ARG B C 1
ATOM 1742 O O . ARG B 1 101 ? 3.885 2.896 -12.727 1 94.75 101 ARG B O 1
ATOM 1749 N N . ARG B 1 102 ? 3.992 1.332 -11.117 1 95.69 102 ARG B N 1
ATOM 1750 C CA . ARG B 1 102 ? 3.461 0.293 -11.992 1 95.69 102 ARG B CA 1
ATOM 1751 C C . ARG B 1 102 ? 2.322 -0.463 -11.312 1 95.69 102 ARG B C 1
ATOM 1753 O O . ARG B 1 102 ? 2.305 -0.608 -10.094 1 95.69 102 ARG B O 1
ATOM 1760 N N . LYS B 1 103 ? 1.465 -0.935 -12.125 1 95.81 103 LYS B N 1
ATOM 1761 C CA . LYS B 1 103 ? 0.276 -1.657 -11.68 1 95.81 103 LYS B CA 1
ATOM 1762 C C . LYS B 1 103 ? 0.047 -2.908 -12.523 1 95.81 103 LYS B C 1
ATOM 1764 O O . LYS B 1 103 ? 0.166 -2.867 -13.75 1 95.81 103 LYS B O 1
ATOM 1769 N N . ILE B 1 104 ? -0.228 -3.963 -11.82 1 95.56 104 ILE B N 1
ATOM 1770 C CA . ILE B 1 104 ? -0.678 -5.18 -12.484 1 95.56 104 ILE B CA 1
ATOM 1771 C C . ILE B 1 104 ? -2.205 -5.23 -12.484 1 95.56 104 ILE B C 1
ATOM 1773 O O . ILE B 1 104 ? -2.838 -5.109 -11.438 1 95.56 104 ILE B O 1
ATOM 1777 N N . TYR B 1 105 ? -2.752 -5.371 -13.57 1 94.62 105 TYR B N 1
ATOM 1778 C CA . TYR B 1 105 ? -4.191 -5.59 -13.664 1 94.62 105 TYR B CA 1
ATOM 1779 C C . TYR B 1 105 ? -4.496 -6.898 -14.383 1 94.62 105 TYR B C 1
ATOM 1781 O O . TYR B 1 105 ? -3.73 -7.336 -15.242 1 94.62 105 TYR B O 1
ATOM 1789 N N . PHE B 1 106 ? -5.527 -7.527 -14.07 1 92.25 106 PHE B N 1
ATOM 1790 C CA . PHE B 1 106 ? -5.926 -8.797 -14.656 1 92.25 106 PHE B CA 1
ATOM 1791 C C . PHE B 1 106 ? -7.164 -8.633 -15.531 1 92.25 106 PHE B C 1
ATOM 1793 O O . PHE B 1 106 ? -8.086 -7.902 -15.172 1 92.25 106 PHE B O 1
ATOM 1800 N N . SER B 1 107 ? -6.953 -9.289 -16.578 1 86.06 107 SER B N 1
ATOM 1801 C CA . SER B 1 107 ? -8.023 -9.203 -17.562 1 86.06 107 SER B CA 1
ATOM 1802 C C . SER B 1 107 ? -9.008 -10.359 -17.422 1 86.06 107 SER B C 1
ATOM 1804 O O . SER B 1 107 ? -8.602 -11.516 -17.328 1 86.06 107 SER B O 1
ATOM 1806 N N . GLY B 1 108 ? -10.164 -10.133 -16.891 1 83.25 108 GLY B N 1
ATOM 1807 C CA . GLY B 1 108 ? -11.195 -11.156 -16.922 1 83.25 108 GLY B CA 1
ATOM 1808 C C . GLY B 1 108 ? -11.375 -11.844 -15.578 1 83.25 108 GLY B C 1
ATOM 1809 O O . GLY B 1 108 ? -10.789 -11.43 -14.578 1 83.25 108 GLY B O 1
ATOM 1810 N N . ARG B 1 109 ? -12.164 -12.969 -15.578 1 87.31 109 ARG B N 1
ATOM 1811 C CA . ARG B 1 109 ? -12.5 -13.719 -14.367 1 87.31 109 ARG B CA 1
ATOM 1812 C C . ARG B 1 109 ? -11.422 -14.75 -14.047 1 87.31 109 ARG B C 1
ATOM 1814 O O . ARG B 1 109 ? -10.766 -15.273 -14.945 1 87.31 109 ARG B O 1
ATOM 1821 N N . PRO B 1 110 ? -11.164 -14.93 -12.781 1 88.69 110 PRO B N 1
ATOM 1822 C CA . PRO B 1 110 ? -10.273 -16.031 -12.398 1 88.69 110 PRO B CA 1
ATOM 1823 C C . PRO B 1 110 ? -10.711 -17.375 -12.961 1 88.69 110 PRO B C 1
ATOM 1825 O O . PRO B 1 110 ? -11.906 -17.672 -12.992 1 88.69 110 PRO B O 1
ATOM 1828 N N . LYS B 1 111 ? -9.773 -18.141 -13.422 1 91.31 111 LYS B N 1
ATOM 1829 C CA . LYS B 1 111 ? -10.047 -19.469 -13.953 1 91.31 111 LYS B CA 1
ATOM 1830 C C . LYS B 1 111 ? -9.57 -20.562 -12.992 1 91.31 111 LYS B C 1
ATOM 1832 O O . LYS B 1 111 ? -8.43 -20.531 -12.523 1 91.31 111 LYS B O 1
ATOM 1837 N N . PRO B 1 112 ? -10.5 -21.562 -12.75 1 88.88 112 PRO B N 1
ATOM 1838 C CA . PRO B 1 112 ? -10.07 -22.672 -11.891 1 88.88 112 PRO B CA 1
ATOM 1839 C C . PRO B 1 112 ? -8.992 -23.531 -12.539 1 88.88 112 PRO B C 1
ATOM 1841 O O . PRO B 1 112 ? -9.016 -23.75 -13.75 1 88.88 112 PRO B O 1
ATOM 1844 N N . ILE B 1 113 ? -7.973 -23.75 -11.695 1 86.44 113 ILE B N 1
ATOM 1845 C CA . ILE B 1 113 ? -6.977 -24.703 -12.148 1 86.44 113 ILE B CA 1
ATOM 1846 C C . ILE B 1 113 ? -7.445 -26.125 -11.82 1 86.44 113 ILE B C 1
ATOM 1848 O O . ILE B 1 113 ? -7.648 -26.469 -10.656 1 86.44 113 ILE B O 1
ATOM 1852 N N . ILE B 1 114 ? -7.98 -26.969 -12.719 1 78.5 114 ILE B N 1
ATOM 1853 C CA . ILE B 1 114 ? -8.484 -28.312 -12.555 1 78.5 114 ILE B CA 1
ATOM 1854 C C . ILE B 1 114 ? -7.352 -29.328 -12.742 1 78.5 114 ILE B C 1
ATOM 1856 O O . ILE B 1 114 ? -6.574 -29.219 -13.695 1 78.5 114 ILE B O 1
ATOM 1860 N N . ASP B 1 115 ? -6.672 -29.688 -11.648 1 64.94 115 ASP B N 1
ATOM 1861 C CA . ASP B 1 115 ? -5.715 -30.781 -11.805 1 64.94 115 ASP B CA 1
ATOM 1862 C C . ASP B 1 115 ? -6.336 -31.953 -12.555 1 64.94 115 ASP B C 1
ATOM 1864 O O . ASP B 1 115 ? -7.508 -32.281 -12.344 1 64.94 115 ASP B O 1
ATOM 1868 N N . SER B 1 116 ? -6.188 -31.969 -13.883 1 45.47 116 SER B N 1
ATOM 1869 C CA . SER B 1 116 ? -6.527 -33.25 -14.5 1 45.47 116 SER B CA 1
ATOM 1870 C C . SER B 1 116 ? -5.926 -34.406 -13.719 1 45.47 116 SER B C 1
ATOM 1872 O O . SER B 1 116 ? -4.707 -34.594 -13.68 1 45.47 116 SER B O 1
ATOM 1874 N N . PHE B 1 117 ? -6.23 -34.812 -12.602 1 34.88 117 PHE B N 1
ATOM 1875 C CA . PHE B 1 117 ? -5.945 -36.219 -12.359 1 34.88 117 PHE B CA 1
ATOM 1876 C C . PHE B 1 117 ? -6.809 -37.094 -13.25 1 34.88 117 PHE B C 1
ATOM 1878 O O . PHE B 1 117 ? -7.934 -36.719 -13.594 1 34.88 117 PHE B O 1
#